Protein AF-A0A4R1WR46-F1 (afdb_monomer_lite)

Sequence (322 aa):
MRLREITPDDVDELQELIESDPGYTERITGYPPGPADAQSLLMMRPEGLPEDAKVVLGAWEGDQLVAVIDLLKGYPDERTAYIGLLEVHKKHQGRGVGAAAYRLLEEYLGSDWWRLRLAVVDTNAEQAAGFWSRQGFEPTGEVKPYTYDKLESTVRLYEKQLTWSHPGLGVRRSGIAGQGLFATKAITKGEVVSRLAGRKVSTAELRELLKNPPVDTITLADDEHLVLPSDPRPTIAYGNHSCDPNLWWIDAVTLEARRDIAPGEEITSDYGTSTGTDFEMACDCGSSLCRGKITGEDWQRDELRERYGDHWIPALLNRIRG

Secondary structure (DSSP, 8-state):
-EEEE--GGGHHHHHHHHHH-HHHHHHHHSSPPPTTHHHHHHH---TT--STTEEEEEEEETTEEEEEEEEEET-SSTTEEEEEEEEE-GGGTTTTHHHHHHHHHHHHHTTS-SEEEEEEEGGGHHHHHHHHHHTT-EEEEEEEEEEETTEEEEEEEEEEE--EE-TTEEEEE-SSSSEEEEESS-B-TT-EEEE---EEE-HHHHHHHTTSS---EEEEETTEEEEPP-TTPPGGGGPEE-SS-SEEESSSSEEEESS-B-TTPEEEE-GGGT--SS-EEE-----TT--SEEETTGGG-HHHHHHHTT-S-HHHHHHHH-

Foldseek 3Di:
DAKDFDDPVCLVLQLQQQQQCQVVVCLQAVDGDDPCVSVCLLQDDDPPQDNVQWTKMFDDDPPHGFWIWTWGAQPPHNQEIETADIGGRNVCPPVCVSVVVVVNVPVVVPARHFKYKYKDWPSCCVPPVVVVVVVQKDWPPDKDWDDRPPDTTIITMIMAGDKHADPQWDWDQDPWDGIFIFGQAKAAFVAWGIFFAADKFFPVVVVVVVVDDDWDWFDQAPGIIGTGDVVVHDSCNRAEADPDFQWFAPELTIIGGNHMHHGGDTHHDHVLQGAQDADKDQGDRVDPSIPRMHGVCCLVDPVCCVVRVPRGYPNSVVVNVD

Radius of gyration: 23.04 Å; chains: 1; bounding box: 56×41×65 Å

pLDDT: mean 95.77, std 2.91, range [82.88, 98.75]

Structure (mmCIF, N/CA/C/O backbone):
data_AF-A0A4R1WR46-F1
#
_entry.id   AF-A0A4R1WR46-F1
#
loop_
_atom_site.group_PDB
_atom_site.id
_atom_site.type_symbol
_atom_site.label_atom_id
_atom_site.label_alt_id
_atom_site.label_comp_id
_atom_site.label_asym_id
_atom_site.label_entity_id
_atom_site.label_seq_id
_atom_site.pdbx_PDB_ins_code
_atom_site.Cartn_x
_atom_site.Cartn_y
_atom_site.Cartn_z
_atom_site.occupancy
_atom_site.B_iso_or_equiv
_atom_site.auth_seq_id
_atom_site.auth_comp_id
_atom_site.auth_asym_id
_atom_site.auth_atom_id
_atom_site.pdbx_PDB_model_num
ATOM 1 N N . MET A 1 1 ? -8.287 0.654 -22.613 1.00 95.31 1 MET A N 1
ATOM 2 C CA . MET A 1 1 ? -7.056 -0.100 -22.321 1.00 95.31 1 MET A CA 1
ATOM 3 C C . MET A 1 1 ? -7.389 -1.289 -21.431 1.00 95.31 1 MET A C 1
ATOM 5 O O . MET A 1 1 ? -8.234 -1.129 -20.557 1.00 95.31 1 MET A O 1
ATOM 9 N N . ARG A 1 2 ? -6.771 -2.450 -21.661 1.00 96.88 2 ARG A N 1
ATOM 10 C CA . ARG A 1 2 ? -6.939 -3.678 -20.864 1.00 96.88 2 ARG A CA 1
ATOM 11 C C . ARG A 1 2 ? -5.571 -4.224 -20.468 1.00 96.88 2 ARG A C 1
ATOM 13 O O . ARG A 1 2 ? -4.688 -4.266 -21.314 1.00 96.88 2 ARG A O 1
ATOM 20 N N . LEU A 1 3 ? -5.424 -4.670 -19.224 1.00 98.00 3 LEU A N 1
ATOM 21 C CA . LEU A 1 3 ? -4.221 -5.357 -18.758 1.00 98.00 3 LEU A CA 1
ATOM 22 C C . LEU A 1 3 ? -4.405 -6.878 -18.879 1.00 98.00 3 LEU A C 1
ATOM 24 O O . LEU A 1 3 ? -5.472 -7.396 -18.536 1.00 98.00 3 LEU A O 1
ATOM 28 N N . ARG A 1 4 ? -3.398 -7.585 -19.398 1.00 97.38 4 ARG A N 1
ATOM 29 C CA . ARG A 1 4 ? -3.326 -9.057 -19.413 1.00 97.38 4 ARG A CA 1
ATOM 30 C C . ARG A 1 4 ? -1.875 -9.521 -19.405 1.00 97.38 4 ARG A C 1
ATOM 32 O O . ARG A 1 4 ? -0.996 -8.754 -19.784 1.00 97.38 4 ARG A O 1
ATOM 39 N N . GLU A 1 5 ? -1.641 -10.770 -19.031 1.00 97.75 5 GLU A N 1
ATOM 40 C CA . GLU A 1 5 ? -0.319 -11.386 -19.159 1.00 97.75 5 GLU A CA 1
ATOM 41 C C . GLU A 1 5 ? 0.128 -11.434 -20.630 1.00 97.75 5 GLU A C 1
ATOM 43 O O . GLU A 1 5 ? -0.686 -11.648 -21.541 1.00 97.75 5 GLU A O 1
ATOM 48 N N . ILE A 1 6 ? 1.418 -11.173 -20.838 1.00 97.88 6 ILE A N 1
ATOM 49 C CA . ILE A 1 6 ? 2.136 -11.412 -22.089 1.00 97.88 6 ILE A CA 1
ATOM 50 C C . ILE A 1 6 ? 2.391 -12.914 -22.193 1.00 97.88 6 ILE A C 1
ATOM 52 O O . ILE A 1 6 ? 2.870 -13.545 -21.252 1.00 97.88 6 ILE A O 1
ATOM 56 N N . THR A 1 7 ? 2.071 -13.477 -23.347 1.00 93.88 7 THR A N 1
ATOM 57 C CA . THR A 1 7 ? 2.285 -14.884 -23.682 1.00 93.88 7 THR A CA 1
ATOM 58 C C . THR A 1 7 ? 3.398 -15.011 -24.728 1.00 93.88 7 THR A C 1
ATOM 60 O O . THR A 1 7 ? 3.818 -14.001 -25.297 1.00 93.88 7 THR A O 1
ATOM 63 N N . PRO A 1 8 ? 3.891 -16.227 -25.027 1.00 91.19 8 PRO A N 1
ATOM 64 C CA . PRO A 1 8 ? 4.870 -16.421 -26.097 1.00 91.19 8 PRO A CA 1
ATOM 65 C C . PRO A 1 8 ? 4.421 -15.905 -27.474 1.00 91.19 8 PRO A C 1
ATOM 67 O O . PRO A 1 8 ? 5.275 -15.554 -28.282 1.00 91.19 8 PRO A O 1
ATOM 70 N N . ASP A 1 9 ? 3.111 -15.827 -27.725 1.00 95.06 9 ASP A N 1
ATOM 71 C CA . ASP A 1 9 ? 2.556 -15.314 -28.984 1.00 95.06 9 ASP A CA 1
ATOM 72 C C . ASP A 1 9 ? 2.647 -13.780 -29.096 1.00 95.06 9 ASP A C 1
ATOM 74 O O . ASP A 1 9 ? 2.456 -13.248 -30.180 1.00 95.06 9 ASP A O 1
ATOM 78 N N . ASP A 1 10 ? 2.956 -13.078 -27.997 1.00 97.38 10 ASP A N 1
ATOM 79 C CA . ASP A 1 10 ? 3.024 -11.610 -27.919 1.00 97.38 10 ASP A CA 1
ATOM 80 C C . ASP A 1 10 ? 4.474 -11.072 -27.927 1.00 97.38 10 ASP A C 1
ATOM 82 O O . ASP A 1 10 ? 4.727 -9.906 -27.603 1.00 97.38 10 ASP A O 1
ATOM 86 N N . VAL A 1 11 ? 5.464 -11.941 -28.178 1.00 97.19 11 VAL A N 1
ATOM 87 C CA . VAL A 1 11 ? 6.895 -11.594 -28.077 1.00 97.19 11 VAL A CA 1
ATOM 88 C C . VAL A 1 11 ? 7.289 -10.533 -29.101 1.00 97.19 11 VAL A C 1
ATOM 90 O O . VAL A 1 11 ? 8.106 -9.670 -28.779 1.00 97.19 11 VAL A O 1
ATOM 93 N N . ASP A 1 12 ? 6.701 -10.568 -30.296 1.00 97.69 12 ASP A N 1
ATOM 94 C CA . ASP A 1 12 ? 7.002 -9.610 -31.360 1.00 97.69 12 ASP A CA 1
ATOM 95 C C . ASP A 1 12 ? 6.483 -8.208 -30.998 1.00 97.69 12 ASP A C 1
ATOM 97 O O . ASP A 1 12 ? 7.215 -7.227 -31.130 1.00 97.69 12 ASP A O 1
ATOM 101 N N . GLU A 1 13 ? 5.267 -8.101 -30.453 1.00 98.38 13 GLU A N 1
ATOM 102 C CA . GLU A 1 13 ? 4.703 -6.843 -29.952 1.00 98.38 13 GLU A CA 1
ATOM 103 C C . GLU A 1 13 ? 5.500 -6.301 -28.760 1.00 98.38 13 GLU A C 1
ATOM 105 O O . GLU A 1 13 ? 5.718 -5.092 -28.644 1.00 98.38 13 GLU A O 1
ATOM 110 N N . LEU A 1 14 ? 5.957 -7.184 -27.866 1.00 98.25 14 LEU A N 1
ATOM 111 C CA . LEU A 1 14 ? 6.809 -6.794 -26.747 1.00 98.25 14 LEU A CA 1
ATOM 112 C C . LEU A 1 14 ? 8.167 -6.266 -27.229 1.00 98.25 14 LEU A C 1
ATOM 114 O O . LEU A 1 14 ? 8.635 -5.242 -26.730 1.00 98.25 14 LEU A O 1
ATOM 118 N N . GLN A 1 15 ? 8.786 -6.940 -28.200 1.00 98.25 15 GLN A N 1
ATOM 119 C CA . GLN A 1 15 ? 10.056 -6.513 -28.781 1.00 98.25 15 GLN A CA 1
ATOM 120 C C . GLN A 1 15 ? 9.904 -5.162 -29.494 1.00 98.25 15 GLN A C 1
ATOM 122 O O . GLN A 1 15 ? 10.717 -4.270 -29.260 1.00 98.25 15 GLN A O 1
ATOM 127 N N . GLU A 1 16 ? 8.831 -4.962 -30.270 1.00 98.00 16 GLU A N 1
ATOM 128 C CA . GLU A 1 16 ? 8.526 -3.668 -30.900 1.00 98.00 16 GLU A CA 1
ATOM 129 C C . GLU A 1 16 ? 8.393 -2.549 -29.858 1.00 98.00 16 GLU A C 1
ATOM 131 O O . GLU A 1 16 ? 8.935 -1.455 -30.041 1.00 98.00 16 GLU A O 1
ATOM 136 N N . LEU A 1 17 ? 7.702 -2.809 -28.741 1.00 98.38 17 LEU A N 1
ATOM 137 C CA . LEU A 1 17 ? 7.534 -1.820 -27.681 1.00 98.38 17 LEU A CA 1
ATOM 138 C C . LEU A 1 17 ? 8.876 -1.395 -27.079 1.00 98.38 17 LEU A C 1
ATOM 140 O O . LEU A 1 17 ? 9.102 -0.188 -26.952 1.00 98.38 17 LEU A O 1
ATOM 144 N N . ILE A 1 18 ? 9.749 -2.348 -26.743 1.00 97.31 18 ILE A N 1
ATOM 145 C CA . ILE A 1 18 ? 11.085 -2.076 -26.182 1.00 97.31 18 ILE A CA 1
ATOM 146 C C . ILE A 1 18 ? 11.937 -1.296 -27.196 1.00 97.31 18 ILE A C 1
ATOM 148 O O . ILE A 1 18 ? 12.584 -0.303 -26.864 1.00 97.31 18 ILE A O 1
ATOM 152 N N . GLU A 1 19 ? 11.900 -1.693 -28.469 1.00 97.88 19 GLU A N 1
ATOM 153 C CA . GLU A 1 19 ? 12.623 -1.009 -29.548 1.00 97.88 19 GLU A CA 1
ATOM 154 C C . GLU A 1 19 ? 12.076 0.394 -29.846 1.00 97.88 19 GLU A C 1
ATOM 156 O O . GLU A 1 19 ? 12.783 1.227 -30.420 1.00 97.88 19 GLU A O 1
ATOM 161 N N . SER A 1 20 ? 10.835 0.691 -29.447 1.00 97.50 20 SER A N 1
ATOM 162 C CA . SER A 1 20 ? 10.210 1.987 -29.707 1.00 97.50 20 SER A CA 1
ATOM 163 C C . SER A 1 20 ? 10.867 3.141 -28.934 1.00 97.50 20 SER A C 1
ATOM 165 O O . SER A 1 20 ? 10.867 4.271 -29.437 1.00 97.50 20 SER A O 1
ATOM 167 N N . ASP A 1 21 ? 11.436 2.892 -27.744 1.00 94.38 21 ASP A N 1
ATOM 168 C CA . ASP A 1 21 ? 12.122 3.891 -26.908 1.00 94.38 21 ASP A CA 1
ATOM 169 C C . ASP A 1 21 ? 13.565 3.472 -26.563 1.00 94.38 21 ASP A C 1
ATOM 171 O O . ASP A 1 21 ? 13.894 3.270 -25.392 1.00 94.38 21 ASP A O 1
ATOM 175 N N . PRO A 1 22 ? 14.487 3.436 -27.546 1.00 94.31 22 PRO A N 1
ATOM 176 C CA . PRO A 1 22 ? 15.856 2.964 -27.321 1.00 94.31 22 PRO A CA 1
ATOM 177 C C . PRO A 1 22 ? 16.596 3.768 -26.247 1.00 94.31 22 PRO A C 1
ATOM 179 O O . PRO A 1 22 ? 17.474 3.246 -25.564 1.00 94.31 22 PRO A O 1
ATOM 182 N N . GLY A 1 23 ? 16.199 5.028 -26.036 1.00 93.94 23 GLY A N 1
ATOM 183 C CA . GLY A 1 23 ? 16.772 5.874 -25.000 1.00 93.94 23 GLY A CA 1
ATOM 184 C C . GLY A 1 23 ? 16.549 5.338 -23.583 1.00 93.94 23 GLY A C 1
ATOM 185 O O . GLY A 1 23 ? 17.362 5.639 -22.711 1.00 93.94 23 GLY A O 1
ATOM 186 N N . TYR A 1 24 ? 15.474 4.586 -23.312 1.00 93.81 24 TYR A N 1
ATOM 187 C CA . TYR A 1 24 ? 15.303 3.927 -22.014 1.00 93.81 24 TYR A CA 1
ATOM 188 C C . TYR A 1 24 ? 16.404 2.887 -21.788 1.00 93.81 24 TYR A C 1
ATOM 190 O O . TYR A 1 24 ? 17.166 3.019 -20.825 1.00 93.81 24 TYR A O 1
ATOM 198 N N . THR A 1 25 ? 16.545 1.929 -22.707 1.00 93.75 25 THR A N 1
ATOM 199 C CA . THR A 1 25 ? 17.558 0.869 -22.632 1.00 93.75 25 THR A CA 1
ATOM 200 C C . THR A 1 25 ? 18.971 1.439 -22.589 1.00 93.75 25 THR A C 1
ATOM 202 O O . THR A 1 25 ? 19.769 1.020 -21.751 1.00 93.75 25 THR A O 1
ATOM 205 N N . GLU A 1 26 ? 19.267 2.474 -23.377 1.00 96.06 26 GLU A N 1
ATOM 206 C CA . GLU A 1 26 ? 20.569 3.150 -23.348 1.00 96.06 26 GLU A CA 1
ATOM 207 C C . GLU A 1 26 ? 20.871 3.766 -21.980 1.00 96.06 26 GLU A C 1
ATOM 209 O O . GLU A 1 26 ? 21.988 3.634 -21.479 1.00 96.06 26 GLU A O 1
ATOM 214 N N . ARG A 1 27 ? 19.883 4.396 -21.327 1.00 95.81 27 ARG A N 1
ATOM 215 C CA . ARG A 1 27 ? 20.078 4.962 -19.984 1.00 95.81 27 ARG A CA 1
ATOM 216 C C . ARG A 1 27 ? 20.368 3.877 -18.953 1.00 95.81 27 ARG A C 1
ATOM 218 O O . ARG A 1 27 ? 21.212 4.098 -18.090 1.00 95.81 27 ARG A O 1
ATOM 225 N N . ILE A 1 28 ? 19.689 2.732 -19.009 1.00 94.62 28 ILE A N 1
ATOM 226 C CA . ILE A 1 28 ? 19.802 1.695 -17.969 1.00 94.62 28 ILE A CA 1
ATOM 227 C C . ILE A 1 28 ? 20.851 0.612 -18.255 1.00 94.62 28 ILE A C 1
ATOM 229 O O . ILE A 1 28 ? 21.232 -0.098 -17.330 1.00 94.62 28 ILE A O 1
ATOM 233 N N . THR A 1 29 ? 21.341 0.478 -19.488 1.00 94.00 29 THR A N 1
ATOM 234 C CA . THR A 1 29 ? 22.333 -0.551 -19.866 1.00 94.00 29 THR A CA 1
ATOM 235 C C . THR A 1 29 ? 23.594 0.015 -20.518 1.00 94.00 29 THR A C 1
ATOM 237 O O . THR A 1 29 ? 24.624 -0.653 -20.527 1.00 94.00 29 THR A O 1
ATOM 240 N N . GLY A 1 30 ? 23.541 1.234 -21.064 1.00 94.50 30 GLY A N 1
ATOM 241 C CA . GLY A 1 30 ? 24.604 1.799 -21.900 1.00 94.50 30 GLY A CA 1
ATOM 242 C C . GLY A 1 30 ? 24.576 1.330 -23.361 1.00 94.50 30 GLY A C 1
ATOM 243 O O . GLY A 1 30 ? 25.446 1.732 -24.133 1.00 94.50 30 GLY A O 1
ATOM 244 N N . TYR A 1 31 ? 23.592 0.513 -23.750 1.00 94.00 31 TYR A N 1
ATOM 245 C CA . TYR A 1 31 ? 23.437 -0.051 -25.091 1.00 94.00 31 TYR A CA 1
ATOM 246 C C . TYR A 1 31 ? 22.021 0.197 -25.640 1.00 94.00 31 TYR A C 1
ATOM 248 O O . TYR A 1 31 ? 21.079 0.321 -24.855 1.00 94.00 31 TYR A O 1
ATOM 256 N N . PRO A 1 32 ? 21.839 0.269 -26.972 1.00 95.00 32 PRO A N 1
ATOM 257 C CA . PRO A 1 32 ? 20.505 0.227 -27.564 1.00 95.00 32 PRO A CA 1
ATOM 258 C C . PRO A 1 32 ? 19.848 -1.148 -27.332 1.00 95.00 32 PRO A C 1
ATOM 260 O O . PRO A 1 32 ? 20.563 -2.114 -27.044 1.00 95.00 32 PRO A O 1
ATOM 263 N N . PRO A 1 33 ? 18.517 -1.259 -27.503 1.00 95.25 33 PRO A N 1
ATOM 264 C CA . PRO A 1 33 ? 17.807 -2.531 -27.424 1.00 95.25 33 PRO A CA 1
ATOM 265 C C . PRO A 1 33 ? 18.420 -3.625 -28.303 1.00 95.25 33 PRO A C 1
ATOM 267 O O . PRO A 1 33 ? 18.762 -3.392 -29.467 1.00 95.25 33 PRO A O 1
ATOM 270 N N . GLY A 1 34 ? 18.558 -4.822 -27.739 1.00 95.38 34 GLY A N 1
ATOM 271 C CA . GLY A 1 34 ? 18.995 -6.027 -28.432 1.00 95.38 34 GLY A CA 1
ATOM 272 C C . GLY A 1 34 ? 17.820 -6.844 -28.985 1.00 95.38 34 GLY A C 1
ATOM 273 O O . GLY A 1 34 ? 16.701 -6.748 -28.485 1.00 95.38 34 GLY A O 1
ATOM 274 N N . PRO A 1 35 ? 18.063 -7.735 -29.967 1.00 94.69 35 PRO A N 1
ATOM 275 C CA . PRO A 1 35 ? 17.010 -8.515 -30.633 1.00 94.69 35 PRO A CA 1
ATOM 276 C C . PRO A 1 35 ? 16.362 -9.601 -29.750 1.00 94.69 35 PRO A C 1
ATOM 278 O O . PRO A 1 35 ? 15.490 -10.327 -30.215 1.00 94.69 35 PRO A O 1
ATOM 281 N N . ALA A 1 36 ? 16.828 -9.772 -28.510 1.00 94.62 36 ALA A N 1
ATOM 282 C CA . ALA A 1 36 ? 16.342 -10.778 -27.564 1.00 94.62 36 ALA A CA 1
ATOM 283 C C . ALA A 1 36 ? 15.918 -10.160 -26.218 1.00 94.62 36 ALA A C 1
ATOM 285 O O . ALA A 1 36 ? 15.778 -10.878 -25.223 1.00 94.62 36 ALA A O 1
ATOM 286 N N . ASP A 1 37 ? 15.725 -8.840 -26.164 1.00 95.31 37 ASP A N 1
ATOM 287 C CA . ASP A 1 37 ? 15.387 -8.139 -24.923 1.00 95.31 37 ASP A CA 1
ATOM 288 C C . ASP A 1 37 ? 13.992 -8.524 -24.425 1.00 95.31 37 ASP A C 1
ATOM 290 O O . ASP A 1 37 ? 13.827 -8.766 -23.231 1.00 95.31 37 ASP A O 1
ATOM 294 N N . ALA A 1 38 ? 13.014 -8.707 -25.322 1.00 96.81 38 ALA A N 1
ATOM 295 C CA . ALA A 1 38 ? 11.684 -9.199 -24.956 1.00 96.81 38 ALA A CA 1
ATOM 296 C C . ALA A 1 38 ? 11.741 -10.588 -24.300 1.00 96.81 38 ALA A C 1
ATOM 298 O O . ALA A 1 38 ? 11.165 -10.814 -23.235 1.00 96.81 38 ALA A O 1
ATOM 299 N N . GLN A 1 39 ? 12.496 -11.516 -24.895 1.00 95.00 39 GLN A N 1
ATOM 300 C CA . GLN A 1 39 ? 12.693 -12.857 -24.337 1.00 95.00 39 GLN A CA 1
ATOM 301 C C . GLN A 1 39 ? 13.405 -12.801 -22.981 1.00 95.00 39 GLN A C 1
ATOM 303 O O . GLN A 1 39 ? 13.012 -13.486 -22.035 1.00 95.00 39 GLN A O 1
ATOM 308 N N . SER A 1 40 ? 14.427 -11.953 -22.865 1.00 93.12 40 SER A N 1
ATOM 309 C CA . SER A 1 40 ? 15.171 -11.769 -21.621 1.00 93.12 40 SER A CA 1
ATOM 310 C C . SER A 1 40 ? 14.2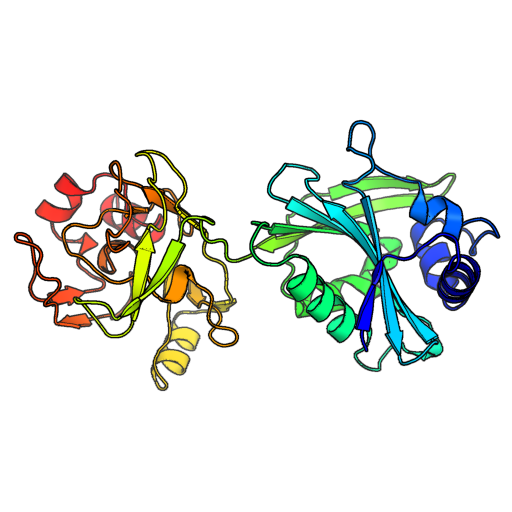85 -11.183 -20.520 1.00 93.12 40 SER A C 1
ATOM 312 O O . SER A 1 40 ? 14.331 -11.661 -19.387 1.00 93.12 40 SER A O 1
ATOM 314 N N . LEU A 1 41 ? 13.423 -10.216 -20.850 1.00 94.75 41 LEU A N 1
ATOM 315 C CA . LEU A 1 41 ? 12.455 -9.632 -19.923 1.00 94.75 41 LEU A CA 1
ATOM 316 C C . LEU A 1 41 ? 11.467 -10.675 -19.397 1.00 94.75 41 LEU A C 1
ATOM 318 O O . LEU A 1 41 ? 11.139 -10.631 -18.217 1.00 94.75 41 LEU A O 1
ATOM 322 N N . LEU A 1 42 ? 11.025 -11.626 -20.226 1.00 94.62 42 LEU A N 1
ATOM 323 C CA . LEU A 1 42 ? 10.121 -12.704 -19.806 1.00 94.62 42 LEU A CA 1
ATOM 324 C C . LEU A 1 42 ? 10.788 -13.708 -18.854 1.00 94.62 42 LEU A C 1
ATOM 326 O O . LEU A 1 42 ? 10.120 -14.261 -17.984 1.00 94.62 42 LEU A O 1
ATOM 330 N N . MET A 1 43 ? 12.101 -13.922 -18.975 1.00 90.75 43 MET A N 1
ATOM 331 C CA . MET A 1 43 ? 12.811 -14.984 -18.249 1.00 90.75 43 MET A CA 1
ATOM 332 C C . MET A 1 43 ? 13.588 -14.498 -17.018 1.00 90.75 43 MET A C 1
ATOM 334 O O . MET A 1 43 ? 13.701 -15.230 -16.032 1.00 90.75 43 MET A O 1
ATOM 338 N N . MET A 1 44 ? 14.146 -13.283 -17.051 1.00 91.25 44 MET A N 1
ATOM 339 C CA . MET A 1 44 ? 15.028 -12.794 -15.988 1.00 91.25 44 MET A CA 1
ATOM 340 C C . MET A 1 44 ? 14.265 -12.513 -14.690 1.00 91.25 44 MET A C 1
ATOM 342 O O . MET A 1 44 ? 13.330 -11.712 -14.646 1.00 91.25 44 MET A O 1
ATOM 346 N N . ARG A 1 45 ? 14.713 -13.153 -13.608 1.00 93.50 45 ARG A N 1
ATOM 347 C CA . ARG A 1 45 ? 14.180 -13.016 -12.248 1.00 93.50 45 ARG A CA 1
ATOM 348 C C . ARG A 1 45 ? 15.295 -13.182 -11.213 1.00 93.50 45 ARG A C 1
ATOM 350 O O . ARG A 1 45 ? 16.297 -13.830 -11.522 1.00 93.50 45 ARG A O 1
ATOM 357 N N . PRO A 1 46 ? 15.131 -12.639 -9.993 1.00 92.56 46 PRO A N 1
ATOM 358 C CA . PRO A 1 46 ? 16.053 -12.893 -8.894 1.00 92.56 46 PRO A CA 1
ATOM 359 C C . PRO A 1 46 ? 16.237 -14.389 -8.626 1.00 92.56 46 PRO A C 1
ATOM 361 O O . PRO A 1 46 ? 15.295 -15.177 -8.751 1.00 92.56 46 PRO A O 1
ATOM 364 N N . GLU A 1 47 ? 17.446 -14.771 -8.218 1.00 91.00 47 GLU A N 1
ATOM 365 C CA . GLU A 1 47 ? 17.743 -16.146 -7.822 1.00 91.00 47 GLU A CA 1
ATOM 366 C C . GLU A 1 47 ? 16.840 -16.587 -6.658 1.00 91.00 47 GLU A C 1
ATOM 368 O O . GLU A 1 47 ? 16.611 -15.842 -5.706 1.00 91.00 47 GLU A O 1
ATOM 373 N N . GLY A 1 48 ? 16.307 -17.806 -6.748 1.00 90.69 48 GLY A N 1
ATOM 374 C CA . GLY A 1 48 ? 15.487 -18.418 -5.699 1.00 90.69 48 GLY A CA 1
ATOM 375 C C . GLY A 1 48 ? 14.028 -17.950 -5.633 1.00 90.69 48 GLY A C 1
ATOM 376 O O . GLY A 1 48 ? 13.231 -18.578 -4.936 1.00 90.69 48 GLY A O 1
ATOM 377 N N . LEU A 1 49 ? 13.640 -16.911 -6.380 1.00 94.00 49 LEU A N 1
ATOM 378 C CA . LEU A 1 49 ? 12.225 -16.580 -6.559 1.00 94.00 49 LEU A CA 1
ATOM 379 C C . LEU A 1 49 ? 11.530 -17.732 -7.322 1.00 94.00 49 LEU A C 1
ATOM 381 O O . LEU A 1 49 ? 12.207 -18.381 -8.116 1.00 94.00 49 LEU A O 1
ATOM 385 N N . PRO A 1 50 ? 10.239 -18.049 -7.110 1.00 94.12 50 PRO A N 1
ATOM 386 C CA . PRO A 1 50 ? 9.473 -18.991 -7.943 1.00 94.12 50 PRO A CA 1
ATOM 387 C C . PRO A 1 50 ? 9.233 -18.492 -9.378 1.00 94.12 50 PRO A C 1
ATOM 389 O O . PRO A 1 50 ? 9.451 -17.320 -9.682 1.00 94.12 50 PRO A O 1
ATOM 392 N N . GLU A 1 51 ? 8.881 -19.383 -10.308 1.00 92.12 51 GLU A N 1
ATOM 393 C CA . GLU A 1 51 ? 8.689 -19.021 -11.727 1.00 92.12 51 GLU A CA 1
ATOM 394 C C . GLU A 1 51 ? 7.368 -18.270 -11.922 1.00 92.12 51 GLU A C 1
ATOM 396 O O . GLU A 1 51 ? 7.345 -17.191 -12.502 1.00 92.12 51 GLU A O 1
ATOM 401 N N . ASP A 1 52 ? 6.301 -18.770 -11.300 1.00 93.44 52 ASP A N 1
ATOM 402 C CA . ASP A 1 52 ? 4.954 -18.185 -11.263 1.00 93.44 52 ASP A CA 1
ATOM 403 C C . ASP A 1 52 ? 4.852 -16.880 -10.450 1.00 93.44 52 ASP A C 1
ATOM 405 O O . ASP A 1 52 ? 3.828 -16.183 -10.479 1.00 93.44 52 ASP A O 1
ATOM 409 N N . ALA A 1 53 ? 5.911 -16.534 -9.716 1.00 95.19 53 ALA A N 1
ATOM 410 C CA . ALA A 1 53 ? 6.055 -15.252 -9.047 1.00 95.19 53 ALA A CA 1
ATOM 411 C C . ALA A 1 53 ? 6.388 -14.121 -10.029 1.00 95.19 53 ALA A C 1
ATOM 413 O O . ALA A 1 53 ? 6.033 -12.974 -9.755 1.00 95.19 53 ALA A O 1
ATOM 414 N N . LYS A 1 54 ? 7.022 -14.419 -11.169 1.00 96.50 54 LYS A N 1
ATOM 415 C CA . LYS A 1 54 ? 7.274 -13.435 -12.221 1.00 96.50 54 LYS A CA 1
ATOM 416 C C . LYS A 1 54 ? 6.110 -13.410 -13.201 1.00 96.50 54 LYS A C 1
ATOM 418 O O . LYS A 1 54 ? 5.691 -14.442 -13.711 1.00 96.50 54 LYS A O 1
ATOM 423 N N . VAL A 1 55 ? 5.612 -12.213 -13.478 1.00 97.00 55 VAL A N 1
ATOM 424 C CA . VAL A 1 55 ? 4.537 -11.981 -14.438 1.00 97.00 55 VAL A CA 1
ATOM 425 C C . VAL A 1 55 ? 4.886 -10.750 -15.259 1.00 97.00 55 VAL A C 1
ATOM 427 O O . VAL A 1 55 ? 5.170 -9.693 -14.701 1.00 97.00 55 VAL A O 1
ATOM 430 N N . VAL A 1 56 ? 4.827 -10.866 -16.583 1.00 98.38 56 VAL A N 1
ATOM 431 C CA . VAL A 1 56 ? 4.935 -9.713 -17.481 1.00 98.38 56 VAL A CA 1
ATOM 432 C C . VAL A 1 56 ? 3.541 -9.387 -17.996 1.00 98.38 56 VAL A C 1
ATOM 434 O O . VAL A 1 56 ? 2.871 -10.227 -18.591 1.00 98.38 56 VAL A O 1
ATOM 437 N N . LEU A 1 57 ? 3.077 -8.172 -17.724 1.00 98.62 57 LEU A N 1
ATOM 438 C CA . LEU A 1 57 ? 1.736 -7.701 -18.045 1.00 98.62 57 LEU A CA 1
ATOM 439 C C . LEU A 1 57 ? 1.806 -6.686 -19.184 1.00 98.62 57 LEU A C 1
ATOM 441 O O . LEU A 1 57 ? 2.530 -5.698 -19.101 1.00 98.62 57 LEU A O 1
ATOM 445 N N . GLY A 1 58 ? 1.012 -6.895 -20.226 1.00 98.56 58 GLY A N 1
ATOM 446 C CA . GLY A 1 58 ? 0.805 -5.934 -21.299 1.00 98.56 58 GLY A CA 1
ATOM 447 C C . GLY A 1 58 ? -0.460 -5.117 -21.078 1.00 98.56 58 GLY A C 1
ATOM 448 O O . GLY A 1 58 ? -1.513 -5.667 -20.741 1.00 98.56 58 GLY A O 1
ATOM 449 N N . ALA A 1 59 ? -0.373 -3.808 -21.297 1.00 98.56 59 ALA A N 1
ATOM 450 C CA . ALA A 1 59 ? -1.516 -2.912 -21.382 1.00 98.56 59 ALA A CA 1
ATOM 451 C C . ALA A 1 59 ? -1.856 -2.658 -22.857 1.00 98.56 59 ALA A C 1
ATOM 453 O O . ALA A 1 59 ? -1.042 -2.122 -23.607 1.00 98.56 59 ALA A O 1
ATOM 454 N N . TRP A 1 60 ? -3.071 -3.034 -23.257 1.00 98.38 60 TRP A N 1
ATOM 455 C CA . TRP A 1 60 ? -3.491 -3.109 -24.656 1.00 98.38 60 TRP A CA 1
ATOM 456 C C . TRP A 1 60 ? -4.597 -2.104 -24.991 1.00 98.38 60 TRP A C 1
ATOM 458 O O . TRP A 1 60 ? -5.583 -1.976 -24.251 1.00 98.38 60 TRP A O 1
ATOM 468 N N . GLU A 1 61 ? -4.470 -1.418 -26.126 1.00 96.88 61 GLU A N 1
ATOM 469 C CA . GLU A 1 61 ? -5.524 -0.621 -26.763 1.00 96.88 61 GLU A CA 1
ATOM 470 C C . GLU A 1 61 ? -5.944 -1.287 -28.079 1.00 96.88 61 GLU A C 1
ATOM 472 O O . GLU A 1 61 ? -5.278 -1.155 -29.102 1.00 96.88 61 GLU A O 1
ATOM 477 N N . GLY A 1 62 ? -7.051 -2.037 -28.049 1.00 94.25 62 GLY A N 1
ATOM 478 C CA . GLY A 1 62 ? -7.364 -2.968 -29.135 1.00 94.25 62 GLY A CA 1
ATOM 479 C C . GLY A 1 62 ? -6.297 -4.062 -29.187 1.00 94.25 62 GLY A C 1
ATOM 480 O O . GLY A 1 62 ? -6.005 -4.662 -28.152 1.00 94.25 62 GLY A O 1
ATOM 481 N N . ASP A 1 63 ? -5.693 -4.244 -30.358 1.00 92.62 63 ASP A N 1
ATOM 482 C CA . ASP A 1 63 ? -4.616 -5.214 -30.589 1.00 92.62 63 ASP A CA 1
ATOM 483 C C . ASP A 1 63 ? -3.214 -4.597 -30.425 1.00 92.62 63 ASP A C 1
ATOM 485 O O . ASP A 1 63 ? -2.215 -5.264 -30.655 1.00 92.62 63 ASP A O 1
ATOM 489 N N . GLN A 1 64 ? -3.112 -3.321 -30.033 1.00 96.50 64 GLN A N 1
ATOM 490 C CA . GLN A 1 64 ? -1.823 -2.646 -29.859 1.00 96.50 64 GLN A CA 1
ATOM 491 C C . GLN A 1 64 ? -1.345 -2.716 -28.410 1.00 96.50 64 GLN A C 1
ATOM 493 O O . GLN A 1 64 ? -2.052 -2.269 -27.498 1.00 96.50 64 GLN A O 1
ATOM 498 N N . LEU A 1 65 ? -0.124 -3.209 -28.204 1.00 98.50 65 LEU A N 1
ATOM 499 C CA . LEU A 1 65 ? 0.572 -3.142 -26.923 1.00 98.50 65 LEU A CA 1
ATOM 500 C C . LEU A 1 65 ? 1.106 -1.718 -26.708 1.00 98.50 65 LEU A C 1
ATOM 502 O O . LEU A 1 65 ? 1.999 -1.258 -27.413 1.00 98.50 65 LEU A O 1
ATOM 506 N N . VAL A 1 66 ? 0.552 -0.995 -25.733 1.00 98.56 66 VAL A N 1
ATOM 507 C CA . VAL A 1 66 ? 0.898 0.420 -25.494 1.00 98.56 66 VAL A CA 1
ATOM 508 C C . VAL A 1 66 ? 1.763 0.635 -24.254 1.00 98.56 66 VAL A C 1
ATOM 510 O O . VAL A 1 66 ? 2.408 1.679 -24.133 1.00 98.56 66 VAL A O 1
ATOM 513 N N . ALA A 1 67 ? 1.792 -0.329 -23.333 1.00 98.69 67 ALA A N 1
ATOM 514 C CA . ALA A 1 67 ? 2.715 -0.359 -22.203 1.00 98.69 67 ALA A CA 1
ATOM 515 C C . ALA A 1 67 ? 2.980 -1.801 -21.754 1.00 98.69 67 ALA A C 1
ATOM 517 O O . ALA A 1 67 ? 2.110 -2.658 -21.898 1.00 98.69 67 ALA A O 1
ATOM 518 N N . VAL A 1 68 ? 4.140 -2.045 -21.152 1.00 98.69 68 VAL A N 1
ATOM 519 C CA . VAL A 1 68 ? 4.486 -3.307 -20.488 1.00 98.69 68 VAL A CA 1
ATOM 520 C C . VAL A 1 68 ? 4.856 -3.052 -19.030 1.00 98.69 68 VAL A C 1
ATOM 522 O O . VAL A 1 68 ? 5.401 -2.000 -18.691 1.00 98.69 68 VAL A O 1
ATOM 525 N N . ILE A 1 69 ? 4.541 -4.012 -18.166 1.00 98.75 69 ILE A N 1
ATOM 526 C CA . ILE A 1 69 ? 4.888 -4.020 -16.750 1.00 98.75 69 ILE A CA 1
ATOM 527 C C . ILE A 1 69 ? 5.549 -5.358 -16.421 1.00 98.75 69 ILE A C 1
ATOM 529 O O . ILE A 1 69 ? 4.932 -6.403 -16.605 1.00 98.75 69 ILE A O 1
ATOM 533 N N . ASP A 1 70 ? 6.773 -5.328 -15.902 1.00 98.31 70 ASP A N 1
ATOM 534 C CA . ASP A 1 70 ? 7.402 -6.495 -15.281 1.00 98.31 70 ASP A CA 1
ATOM 535 C C . ASP A 1 70 ? 7.111 -6.492 -13.781 1.00 98.31 70 ASP A C 1
ATOM 537 O O . ASP A 1 70 ? 7.411 -5.519 -13.082 1.00 98.31 70 ASP A O 1
ATOM 541 N N . LEU A 1 71 ? 6.511 -7.574 -13.294 1.00 98.25 71 LEU A N 1
ATOM 542 C CA . LEU A 1 71 ? 6.041 -7.722 -11.926 1.00 98.25 71 LEU A CA 1
ATOM 543 C C . LEU A 1 71 ? 6.648 -8.973 -11.287 1.00 98.25 71 LEU A C 1
ATOM 545 O O . LEU A 1 71 ? 6.507 -10.082 -11.797 1.00 98.25 71 LEU A O 1
ATOM 549 N N . LEU A 1 72 ? 7.240 -8.805 -10.106 1.00 98.00 72 LEU A N 1
ATOM 550 C CA . LEU A 1 72 ? 7.681 -9.898 -9.244 1.00 98.00 72 LEU A CA 1
ATOM 551 C C . LEU A 1 72 ? 6.824 -9.916 -7.975 1.00 98.00 72 LEU A C 1
ATOM 553 O O . LEU A 1 72 ? 6.866 -8.999 -7.157 1.00 98.00 72 LEU A O 1
ATOM 557 N N . LYS A 1 73 ? 6.033 -10.969 -7.806 1.00 97.00 73 LYS A N 1
ATOM 558 C CA . LYS A 1 73 ? 5.194 -11.221 -6.632 1.00 97.00 73 LYS A CA 1
ATOM 559 C C . LYS A 1 73 ? 6.040 -11.844 -5.519 1.00 97.00 73 LYS A C 1
ATOM 561 O O . LYS A 1 73 ? 6.768 -12.798 -5.765 1.00 97.00 73 LYS A O 1
ATOM 566 N N . GLY A 1 74 ? 5.922 -11.347 -4.293 1.00 95.88 74 GLY A N 1
ATOM 567 C CA . GLY A 1 74 ? 6.614 -11.922 -3.137 1.00 95.88 74 GLY A CA 1
ATOM 568 C C . GLY A 1 74 ? 8.112 -11.600 -3.091 1.00 95.88 74 GLY A C 1
ATOM 569 O O . GLY A 1 74 ? 8.895 -12.407 -2.595 1.00 95.88 74 GLY A O 1
ATOM 570 N N . TYR A 1 75 ? 8.521 -10.447 -3.632 1.00 96.25 75 TYR A N 1
ATOM 571 C CA . TYR A 1 75 ? 9.916 -10.007 -3.651 1.00 96.25 75 TYR A CA 1
ATOM 572 C C . TYR A 1 75 ? 10.050 -8.569 -3.118 1.00 96.25 75 TYR A C 1
ATOM 574 O O . TYR A 1 75 ? 9.318 -7.682 -3.558 1.00 96.25 75 TYR A O 1
ATOM 582 N N . PRO A 1 76 ? 10.989 -8.284 -2.195 1.00 94.44 76 PRO A N 1
ATOM 583 C CA . PRO A 1 76 ? 11.954 -9.210 -1.590 1.00 94.44 76 PRO A CA 1
ATOM 584 C C . PRO A 1 76 ? 11.364 -10.101 -0.481 1.00 94.44 76 PRO A C 1
ATOM 586 O O . PRO 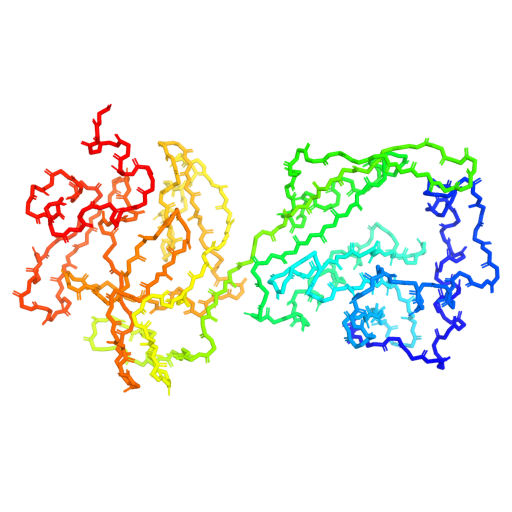A 1 76 ? 12.082 -10.924 0.077 1.00 94.44 76 PRO A O 1
ATOM 589 N N . ASP A 1 77 ? 10.083 -9.931 -0.153 1.00 94.69 77 ASP A N 1
ATOM 590 C CA . ASP A 1 77 ? 9.362 -10.674 0.879 1.00 94.69 77 ASP A CA 1
ATOM 591 C C . ASP A 1 77 ? 7.934 -11.006 0.419 1.00 94.69 77 ASP A C 1
ATOM 593 O O . ASP A 1 77 ? 7.409 -10.389 -0.508 1.00 94.69 77 ASP A O 1
ATOM 597 N N . GLU A 1 78 ? 7.285 -11.954 1.099 1.00 93.00 78 GLU A N 1
ATOM 598 C CA . GLU A 1 78 ? 5.955 -12.482 0.755 1.00 93.00 78 GLU A CA 1
ATOM 599 C C . GLU A 1 78 ? 4.827 -11.432 0.700 1.00 93.00 78 GLU A C 1
ATOM 601 O O . GLU A 1 78 ? 3.763 -11.713 0.152 1.00 93.00 78 GLU A O 1
ATOM 606 N N . ARG A 1 79 ? 5.027 -10.229 1.257 1.00 93.94 79 ARG A N 1
ATOM 607 C CA . ARG A 1 79 ? 4.017 -9.157 1.309 1.00 93.94 79 ARG A CA 1
ATOM 608 C C . ARG A 1 79 ? 4.272 -8.036 0.310 1.00 93.94 79 ARG A C 1
ATOM 610 O O . ARG A 1 79 ? 3.493 -7.076 0.265 1.00 93.94 79 ARG A O 1
ATOM 617 N N . THR A 1 80 ? 5.328 -8.151 -0.492 1.00 96.50 80 THR A N 1
ATOM 618 C CA . THR A 1 80 ? 5.751 -7.116 -1.431 1.00 96.50 80 THR A CA 1
ATOM 619 C C . THR A 1 80 ? 5.594 -7.573 -2.876 1.00 96.50 80 THR A C 1
ATOM 621 O O . THR A 1 80 ? 6.092 -8.624 -3.278 1.00 96.50 80 THR A O 1
ATOM 624 N N . ALA A 1 81 ? 4.924 -6.742 -3.670 1.00 97.69 81 ALA A N 1
ATOM 625 C CA . ALA A 1 81 ? 4.938 -6.827 -5.122 1.00 97.69 81 ALA A CA 1
ATOM 626 C C . ALA A 1 81 ? 5.962 -5.820 -5.668 1.00 97.69 81 ALA A C 1
ATOM 628 O O . ALA A 1 81 ? 5.942 -4.638 -5.315 1.00 97.69 81 ALA A O 1
ATOM 629 N N . TYR A 1 82 ? 6.875 -6.288 -6.513 1.00 98.44 82 TYR A N 1
ATOM 630 C CA . TYR A 1 82 ? 7.980 -5.500 -7.041 1.00 98.44 82 TYR A CA 1
ATOM 631 C C . TYR A 1 82 ? 7.779 -5.206 -8.524 1.00 98.44 82 TYR A C 1
ATOM 633 O O . TYR A 1 82 ? 7.624 -6.124 -9.324 1.00 98.44 82 TYR A O 1
ATOM 641 N N . ILE A 1 83 ? 7.826 -3.933 -8.901 1.00 98.50 83 ILE A N 1
ATOM 642 C CA . ILE A 1 83 ? 7.766 -3.497 -10.295 1.00 98.50 83 ILE A CA 1
ATOM 643 C C . ILE A 1 83 ? 9.201 -3.420 -10.816 1.00 98.50 83 ILE A C 1
ATOM 645 O O . ILE A 1 83 ? 9.956 -2.521 -10.439 1.00 98.50 83 ILE A O 1
ATOM 649 N N . GLY A 1 84 ? 9.580 -4.387 -11.652 1.00 96.75 84 GLY A N 1
ATOM 650 C CA . GLY A 1 84 ? 10.883 -4.423 -12.319 1.00 96.75 84 GLY A CA 1
ATOM 651 C C . GLY A 1 84 ? 10.963 -3.421 -13.469 1.00 96.75 84 GLY A C 1
ATOM 652 O O . GLY A 1 84 ? 11.986 -2.767 -13.661 1.00 96.75 84 GLY A O 1
ATOM 653 N N . LEU A 1 85 ? 9.851 -3.250 -14.183 1.00 97.06 85 LEU A N 1
ATOM 654 C CA . LEU A 1 85 ? 9.728 -2.361 -15.330 1.00 97.06 85 LEU A CA 1
ATOM 655 C C . LEU A 1 85 ? 8.299 -1.833 -15.421 1.00 97.06 85 LEU A C 1
ATOM 657 O O . LEU A 1 85 ? 7.346 -2.577 -15.212 1.00 97.06 85 LEU A O 1
ATOM 661 N N . LEU A 1 86 ? 8.156 -0.563 -15.787 1.00 98.12 86 LEU A N 1
ATOM 662 C CA . LEU A 1 86 ? 6.959 -0.050 -16.441 1.00 98.12 86 LEU A CA 1
ATOM 663 C C . LEU A 1 86 ? 7.436 0.817 -17.596 1.00 98.12 86 LEU A C 1
ATOM 665 O O . LEU A 1 86 ? 8.025 1.876 -17.374 1.00 98.12 86 LEU A O 1
ATOM 669 N N . GLU A 1 87 ? 7.171 0.367 -18.813 1.00 98.00 87 GLU A N 1
ATOM 670 C CA . GLU A 1 87 ? 7.580 1.056 -20.028 1.00 98.00 87 GLU A CA 1
ATOM 671 C C . GLU A 1 87 ? 6.370 1.321 -20.913 1.00 98.00 87 GLU A C 1
ATOM 673 O O . GLU A 1 87 ? 5.476 0.489 -21.045 1.00 98.00 87 GLU A O 1
ATOM 678 N N . VAL A 1 88 ? 6.319 2.520 -21.488 1.00 98.25 88 VAL A N 1
ATOM 679 C CA . VAL A 1 88 ? 5.239 2.956 -22.372 1.00 98.25 88 VAL A CA 1
ATOM 680 C C . VAL A 1 88 ? 5.817 3.105 -23.763 1.00 98.25 88 VAL A C 1
ATOM 682 O O . VAL A 1 88 ? 6.790 3.845 -23.940 1.00 98.25 88 VAL A O 1
ATOM 685 N N . HIS A 1 89 ? 5.158 2.482 -24.739 1.00 98.25 89 HIS A N 1
ATOM 686 C CA . HIS A 1 89 ? 5.513 2.593 -26.146 1.00 98.25 89 HIS A CA 1
ATOM 687 C C . HIS A 1 89 ? 5.703 4.070 -26.532 1.00 98.25 89 HIS A C 1
ATOM 689 O O . HIS A 1 89 ? 4.858 4.920 -26.227 1.00 98.25 89 HIS A O 1
ATOM 695 N N . LYS A 1 90 ? 6.773 4.405 -27.261 1.00 96.81 90 LYS A N 1
ATOM 696 C CA . LYS A 1 90 ? 7.204 5.794 -27.508 1.00 96.81 90 LYS A CA 1
ATOM 697 C C . LYS A 1 90 ? 6.113 6.730 -28.024 1.00 96.81 90 LYS A C 1
ATOM 699 O O . LYS A 1 90 ? 5.938 7.834 -27.514 1.00 96.81 90 LYS A O 1
ATOM 704 N N . LYS A 1 91 ? 5.323 6.269 -28.999 1.00 96.81 91 LYS A N 1
ATOM 705 C CA . LYS A 1 91 ? 4.183 7.009 -29.593 1.00 96.81 91 LYS A CA 1
ATOM 706 C C . LYS A 1 91 ? 3.023 7.288 -28.614 1.00 96.81 91 LYS A C 1
ATOM 708 O O . LYS A 1 91 ? 2.139 8.092 -28.915 1.00 96.81 91 LYS A O 1
ATOM 713 N N . HIS A 1 92 ? 3.012 6.630 -27.456 1.00 96.81 92 HIS A N 1
ATOM 714 C CA . HIS A 1 92 ? 1.973 6.723 -26.428 1.00 96.81 92 HIS A CA 1
ATOM 715 C C . HIS A 1 92 ? 2.450 7.459 -25.158 1.00 96.81 92 HIS A C 1
ATOM 717 O O . HIS A 1 92 ? 1.651 7.721 -24.253 1.00 96.81 92 HIS A O 1
ATOM 723 N N . GLN A 1 93 ? 3.726 7.859 -25.095 1.00 95.69 93 GLN A N 1
ATOM 724 C CA . GLN A 1 93 ? 4.277 8.651 -23.993 1.00 95.69 93 GLN A CA 1
ATOM 725 C C . GLN A 1 93 ? 3.646 10.053 -23.924 1.00 95.69 93 GLN A C 1
ATOM 727 O O . GLN A 1 93 ? 3.156 10.596 -24.913 1.00 95.69 93 GLN A O 1
ATOM 732 N N . GLY A 1 94 ? 3.612 10.643 -22.724 1.00 94.12 94 GLY A N 1
ATOM 733 C CA . GLY A 1 94 ? 3.042 11.981 -22.495 1.00 94.12 94 GLY A CA 1
ATOM 734 C C . GLY A 1 94 ? 1.509 12.068 -22.571 1.00 94.12 94 GLY A C 1
ATOM 735 O O . GLY A 1 94 ? 0.957 13.154 -22.431 1.00 94.12 94 GLY A O 1
ATOM 736 N N . ARG A 1 95 ? 0.808 10.939 -22.755 1.00 95.81 95 ARG A N 1
ATOM 737 C CA . ARG A 1 95 ? -0.661 10.876 -22.925 1.00 95.81 95 ARG A CA 1
ATOM 738 C C . ARG A 1 95 ? -1.402 10.253 -21.735 1.00 95.81 95 ARG A C 1
ATOM 740 O O . ARG A 1 95 ? -2.574 9.917 -21.846 1.00 95.81 95 ARG A O 1
ATOM 747 N N . GLY A 1 96 ? -0.716 10.057 -20.608 1.00 96.94 96 GLY A N 1
ATOM 748 C CA . GLY A 1 96 ? -1.284 9.430 -19.406 1.00 96.94 96 GLY A CA 1
ATOM 749 C C . GLY A 1 96 ? -1.325 7.895 -19.424 1.00 96.94 96 GLY A C 1
ATOM 750 O O . GLY A 1 96 ? -1.755 7.304 -18.437 1.00 96.94 96 GLY A O 1
ATOM 751 N N . VAL A 1 97 ? -0.832 7.241 -20.484 1.00 98.06 97 VAL A N 1
ATOM 752 C CA . VAL A 1 97 ? -0.849 5.770 -20.623 1.00 98.06 97 VAL A CA 1
ATOM 753 C C . VAL A 1 97 ? -0.130 5.069 -19.471 1.00 98.06 97 VAL A C 1
ATOM 755 O O . VAL A 1 97 ? -0.693 4.148 -18.895 1.00 98.06 97 VAL A O 1
ATOM 758 N N . GLY A 1 98 ? 1.045 5.551 -19.051 1.00 97.94 98 GLY A N 1
ATOM 759 C CA . GLY A 1 98 ? 1.769 4.956 -17.919 1.00 97.94 98 GLY A CA 1
ATOM 760 C C . GLY A 1 98 ? 0.983 5.001 -16.604 1.00 97.94 98 GLY A C 1
ATOM 761 O O . GLY A 1 98 ? 0.935 4.011 -15.883 1.00 97.94 98 GLY A O 1
ATOM 762 N N . ALA A 1 99 ? 0.295 6.113 -16.318 1.00 97.88 99 ALA A N 1
ATOM 763 C CA . ALA A 1 99 ? -0.542 6.235 -15.121 1.00 97.88 99 ALA A CA 1
ATOM 764 C C . ALA A 1 99 ? -1.778 5.326 -15.208 1.00 97.88 99 ALA A C 1
ATOM 766 O O . ALA A 1 99 ? -2.171 4.693 -14.232 1.00 97.88 99 ALA A O 1
ATOM 767 N N . ALA A 1 100 ? -2.375 5.215 -16.396 1.00 97.88 100 ALA A N 1
ATOM 768 C CA . ALA A 1 100 ? -3.492 4.311 -16.615 1.00 97.88 100 ALA A CA 1
ATOM 769 C C . ALA A 1 100 ? -3.071 2.831 -16.516 1.00 97.88 100 ALA A C 1
ATOM 771 O O . ALA A 1 100 ? -3.831 2.041 -15.966 1.00 97.88 100 ALA A O 1
ATOM 772 N N . ALA A 1 101 ? -1.878 2.463 -16.994 1.00 98.44 101 ALA A N 1
ATOM 773 C CA . ALA A 1 101 ? -1.336 1.109 -16.893 1.00 98.44 101 ALA A CA 1
ATOM 774 C C . ALA A 1 101 ? -1.016 0.756 -15.436 1.00 98.44 101 ALA A C 1
ATOM 776 O O . ALA A 1 101 ? -1.391 -0.314 -14.967 1.00 98.44 101 ALA A O 1
ATOM 777 N N . TYR A 1 102 ? -0.420 1.693 -14.695 1.00 97.94 102 TYR A N 1
ATOM 778 C CA . TYR A 1 102 ? -0.173 1.539 -13.265 1.00 97.94 102 TYR A CA 1
ATOM 779 C C . TYR A 1 102 ? -1.469 1.362 -12.455 1.00 97.94 102 TYR A C 1
ATOM 781 O O . TYR A 1 102 ? -1.553 0.471 -11.617 1.00 97.94 102 TYR A O 1
ATOM 789 N N . ARG A 1 103 ? -2.517 2.141 -12.741 1.00 95.75 103 ARG A N 1
ATOM 790 C CA . ARG A 1 103 ? -3.825 1.953 -12.094 1.00 95.75 103 ARG A CA 1
ATOM 791 C C . ARG A 1 103 ? -4.400 0.555 -12.350 1.00 95.75 103 ARG A C 1
ATOM 793 O O . ARG A 1 103 ? -4.880 -0.080 -11.420 1.00 95.75 103 ARG A O 1
ATOM 800 N N . LEU A 1 104 ? -4.310 0.057 -13.588 1.00 97.25 104 LEU A N 1
ATOM 801 C CA . LEU A 1 104 ? -4.737 -1.310 -13.905 1.00 97.25 104 LEU A CA 1
ATOM 802 C C . LEU A 1 104 ? -3.882 -2.364 -13.186 1.00 97.25 104 LEU A C 1
ATOM 804 O O . LEU A 1 104 ? -4.395 -3.425 -12.846 1.00 97.25 104 LEU A O 1
ATOM 808 N N . LEU A 1 105 ? -2.594 -2.094 -12.950 1.00 97.38 105 LEU A N 1
ATOM 809 C CA . LEU A 1 105 ? -1.742 -2.966 -12.142 1.00 97.38 105 LEU A CA 1
ATOM 810 C C . LEU A 1 105 ? -2.231 -3.031 -10.691 1.00 97.38 105 LEU A C 1
ATOM 812 O O . LEU A 1 105 ? -2.280 -4.120 -10.130 1.00 97.38 105 LEU A O 1
ATOM 816 N N . GLU A 1 106 ? -2.601 -1.901 -10.083 1.00 93.94 106 GLU A N 1
ATOM 817 C CA . GLU A 1 106 ? -3.163 -1.905 -8.724 1.00 93.94 106 GLU A CA 1
ATOM 818 C C . GLU A 1 106 ? -4.473 -2.707 -8.663 1.00 93.94 106 GLU A C 1
ATOM 820 O O . GLU A 1 106 ? -4.663 -3.499 -7.744 1.00 93.94 106 GLU A O 1
ATOM 825 N N . GLU A 1 107 ? -5.334 -2.582 -9.678 1.00 92.38 107 GLU A N 1
ATOM 826 C CA . GLU A 1 107 ? -6.545 -3.405 -9.806 1.00 92.38 107 GLU A CA 1
ATOM 827 C C . GLU A 1 107 ? -6.215 -4.902 -9.956 1.00 92.38 107 GLU A C 1
ATOM 829 O O . GLU A 1 107 ? -6.858 -5.742 -9.329 1.00 92.38 107 GLU A O 1
ATOM 834 N N . TYR A 1 108 ? -5.194 -5.239 -10.752 1.00 94.81 108 TYR A N 1
ATOM 835 C CA . TYR A 1 108 ? -4.736 -6.614 -10.976 1.00 94.81 108 TYR A CA 1
ATOM 836 C C . TYR A 1 108 ? -4.160 -7.266 -9.713 1.00 94.81 108 TYR A C 1
ATOM 838 O O . TYR A 1 108 ? -4.410 -8.441 -9.453 1.00 94.81 108 TYR A O 1
ATOM 846 N N . LEU A 1 109 ? -3.396 -6.510 -8.923 1.00 92.56 109 LEU A N 1
ATOM 847 C CA . LEU A 1 109 ? -2.792 -6.990 -7.679 1.00 92.56 109 LEU A CA 1
ATOM 848 C C . LEU A 1 109 ? -3.827 -7.273 -6.587 1.00 92.56 109 LEU A C 1
ATOM 850 O O . LEU A 1 109 ? -3.560 -8.075 -5.690 1.00 92.56 109 LEU A O 1
ATOM 854 N N . GLY A 1 110 ? -4.989 -6.622 -6.651 1.00 86.88 110 GLY A N 1
ATOM 855 C CA . GLY A 1 110 ? -6.037 -6.765 -5.651 1.00 86.88 110 GLY A CA 1
ATOM 856 C C . GLY A 1 110 ? -5.564 -6.347 -4.256 1.00 86.88 110 GLY A C 1
ATOM 857 O O . GLY A 1 110 ? -4.805 -5.393 -4.092 1.00 86.88 110 GLY A O 1
ATOM 858 N N . SER A 1 111 ? -6.030 -7.059 -3.230 1.00 82.88 111 SER A N 1
ATOM 859 C CA . SER A 1 111 ? -5.824 -6.699 -1.821 1.00 82.88 111 SER A CA 1
ATOM 860 C C . SER A 1 111 ? -4.867 -7.624 -1.067 1.00 82.88 111 SER A C 1
ATOM 862 O O . SER A 1 111 ? -4.896 -7.635 0.159 1.00 82.88 111 SER A O 1
ATOM 864 N N . ASP A 1 112 ? -4.052 -8.422 -1.760 1.00 86.62 112 ASP A N 1
ATOM 865 C CA . ASP A 1 112 ? -3.169 -9.412 -1.119 1.00 86.62 112 ASP A CA 1
ATOM 866 C C . ASP A 1 112 ? -1.830 -8.819 -0.651 1.00 86.62 112 ASP A C 1
ATOM 868 O O . ASP A 1 112 ? -1.150 -9.381 0.210 1.00 86.62 112 ASP A O 1
ATOM 872 N N . TRP A 1 113 ? -1.475 -7.648 -1.175 1.00 93.19 113 TRP A N 1
ATOM 873 C CA . TRP A 1 113 ? -0.162 -7.032 -1.011 1.00 93.19 113 TRP A CA 1
ATOM 874 C C . TRP A 1 113 ? -0.193 -5.910 0.015 1.00 93.19 113 TRP A C 1
ATOM 876 O O . TRP A 1 113 ? -1.132 -5.119 0.075 1.00 93.19 113 TRP A O 1
ATOM 886 N N . TRP A 1 114 ? 0.864 -5.811 0.815 1.00 94.56 114 TRP A N 1
ATOM 887 C CA . TRP A 1 114 ? 1.001 -4.734 1.800 1.00 94.56 114 TRP A CA 1
ATOM 888 C C . TRP A 1 114 ? 1.725 -3.531 1.216 1.00 94.56 114 TRP A C 1
ATOM 890 O O . TRP A 1 114 ? 1.650 -2.425 1.756 1.00 94.56 114 TRP A O 1
ATOM 900 N N . ARG A 1 115 ? 2.481 -3.760 0.144 1.00 95.56 115 ARG A N 1
ATOM 901 C CA . ARG A 1 115 ? 3.391 -2.779 -0.413 1.00 95.56 115 ARG A CA 1
ATOM 902 C C . ARG A 1 115 ? 3.729 -3.086 -1.863 1.00 95.56 115 ARG A C 1
ATOM 904 O O . ARG A 1 115 ? 3.955 -4.236 -2.237 1.00 95.56 115 ARG A O 1
ATOM 911 N N . LEU A 1 116 ? 3.858 -2.013 -2.631 1.00 97.75 116 LEU A N 1
ATOM 912 C CA . LEU A 1 116 ? 4.541 -1.986 -3.912 1.00 97.75 116 LEU A CA 1
ATOM 913 C C . LEU A 1 116 ? 5.954 -1.442 -3.750 1.00 97.75 116 LEU A C 1
ATOM 915 O O . LEU A 1 116 ? 6.167 -0.472 -3.019 1.00 97.75 116 LEU A O 1
ATOM 919 N N . ARG A 1 117 ? 6.911 -2.029 -4.464 1.00 98.50 117 ARG A N 1
ATOM 920 C CA . ARG A 1 117 ? 8.314 -1.609 -4.441 1.00 98.50 117 ARG A CA 1
ATOM 921 C C . ARG A 1 117 ? 8.895 -1.548 -5.847 1.00 98.50 117 ARG A C 1
ATOM 923 O O . ARG A 1 117 ? 8.480 -2.303 -6.714 1.00 98.50 117 ARG A O 1
ATOM 930 N N . LEU A 1 118 ? 9.850 -0.654 -6.075 1.00 98.44 118 LEU A N 1
ATOM 931 C CA . LEU A 1 118 ? 10.583 -0.558 -7.339 1.00 98.44 118 LEU A CA 1
ATOM 932 C C . LEU A 1 118 ? 11.983 0.021 -7.135 1.00 98.44 118 LEU A C 1
ATOM 934 O O . LEU A 1 118 ? 12.275 0.612 -6.091 1.00 98.44 118 LEU A O 1
ATOM 938 N N . ALA A 1 119 ? 12.836 -0.130 -8.145 1.00 97.50 119 ALA A N 1
ATOM 939 C CA . ALA A 1 119 ? 14.125 0.544 -8.243 1.00 97.50 119 ALA A CA 1
ATOM 940 C C . ALA A 1 119 ? 14.149 1.487 -9.445 1.00 97.50 119 ALA A C 1
ATOM 942 O O . ALA A 1 119 ? 13.641 1.168 -10.516 1.00 97.50 119 ALA A O 1
ATOM 943 N N . VAL A 1 120 ? 14.810 2.628 -9.277 1.00 98.06 120 VAL A N 1
ATOM 944 C CA . VAL A 1 120 ? 15.141 3.538 -10.375 1.00 98.06 120 VAL A CA 1
ATOM 945 C C . VAL A 1 120 ? 16.657 3.639 -10.464 1.00 98.06 120 VAL A C 1
ATOM 947 O O . VAL A 1 120 ? 17.297 4.020 -9.485 1.00 98.06 120 VAL A O 1
ATOM 950 N N . VAL A 1 121 ? 17.227 3.291 -11.621 1.00 97.62 121 VAL A N 1
ATOM 951 C CA . VAL A 1 121 ? 18.647 3.533 -11.926 1.00 97.62 121 VAL A CA 1
ATOM 952 C C . VAL A 1 121 ? 18.867 5.041 -12.045 1.00 97.62 121 VAL A C 1
ATOM 954 O O . VAL A 1 121 ? 18.073 5.725 -12.695 1.00 97.62 121 VAL A O 1
ATOM 957 N N . ASP A 1 122 ? 19.930 5.569 -11.441 1.00 97.38 122 ASP A N 1
ATOM 958 C CA . ASP A 1 122 ? 20.176 7.013 -11.343 1.00 97.38 122 ASP A CA 1
ATOM 959 C C . ASP A 1 122 ? 20.310 7.688 -12.716 1.00 97.38 122 ASP A C 1
ATOM 961 O O . ASP A 1 122 ? 19.854 8.816 -12.897 1.00 97.38 122 ASP A O 1
ATOM 965 N N . THR A 1 123 ? 20.815 6.975 -13.724 1.00 97.38 123 THR A N 1
ATOM 966 C CA . THR A 1 123 ? 20.849 7.432 -15.125 1.00 97.38 123 THR A CA 1
ATOM 967 C C . THR A 1 123 ? 19.464 7.630 -15.754 1.00 97.38 123 THR A C 1
ATOM 969 O O . THR A 1 123 ? 19.346 8.327 -16.758 1.00 97.38 123 THR A O 1
ATOM 972 N N . ASN A 1 124 ? 18.404 7.052 -15.181 1.00 96.81 124 ASN A N 1
ATOM 973 C CA . ASN A 1 124 ? 17.013 7.215 -15.615 1.00 96.81 124 ASN A CA 1
ATOM 974 C C . ASN A 1 124 ? 16.167 8.044 -14.623 1.00 96.81 124 ASN A C 1
ATOM 976 O O . ASN A 1 124 ? 14.979 8.277 -14.864 1.00 96.81 124 ASN A O 1
ATOM 980 N N . ALA A 1 125 ? 16.752 8.508 -13.512 1.00 95.19 125 ALA A N 1
ATOM 981 C CA . ALA A 1 125 ? 16.014 9.171 -12.436 1.00 95.19 125 ALA A CA 1
ATOM 982 C C . ALA A 1 125 ? 15.307 10.456 -12.887 1.00 95.19 125 ALA A C 1
ATOM 984 O O . ALA A 1 125 ? 14.165 10.684 -12.487 1.00 95.19 125 ALA A O 1
ATOM 985 N N . GLU A 1 126 ? 15.935 11.245 -13.765 1.00 95.69 126 GLU A N 1
ATOM 986 C CA . GLU A 1 126 ? 15.355 12.484 -14.305 1.00 95.69 126 GLU A CA 1
ATOM 987 C C . GLU A 1 126 ? 14.006 12.240 -15.004 1.00 95.69 126 GLU A C 1
ATOM 989 O O . GLU A 1 126 ? 13.090 13.051 -14.882 1.00 95.69 126 GLU A O 1
ATOM 994 N N . GLN A 1 127 ? 13.848 11.085 -15.662 1.00 93.88 127 GLN A N 1
ATOM 995 C CA . GLN A 1 127 ? 12.629 10.744 -16.399 1.00 93.88 127 GLN A CA 1
ATOM 996 C C . GLN A 1 127 ? 11.595 9.997 -15.551 1.00 93.88 127 GLN A C 1
ATOM 998 O O . GLN A 1 127 ? 10.390 10.179 -15.734 1.00 93.88 127 GLN A O 1
ATOM 1003 N N . ALA A 1 128 ? 12.044 9.156 -14.615 1.00 95.31 128 ALA A N 1
ATOM 1004 C CA . ALA A 1 128 ? 11.164 8.244 -13.886 1.00 95.31 128 ALA A CA 1
ATOM 1005 C C . ALA A 1 128 ? 10.702 8.771 -12.518 1.00 95.31 128 ALA A C 1
ATOM 1007 O O . ALA A 1 128 ? 9.559 8.524 -12.129 1.00 95.31 128 ALA A O 1
ATOM 1008 N N . ALA A 1 129 ? 11.544 9.503 -11.778 1.00 95.12 129 ALA A N 1
ATOM 1009 C CA . ALA A 1 129 ? 11.270 9.824 -10.372 1.00 95.12 129 ALA A CA 1
ATOM 1010 C C . ALA A 1 129 ? 9.963 10.613 -10.199 1.00 95.12 129 ALA A C 1
ATOM 1012 O O . ALA A 1 129 ? 9.108 10.246 -9.393 1.00 95.12 129 ALA A O 1
ATOM 1013 N N . GLY A 1 130 ? 9.752 11.644 -11.025 1.00 96.69 130 GLY A N 1
ATOM 1014 C CA . GLY A 1 130 ? 8.529 12.445 -10.976 1.00 96.69 130 GLY A CA 1
ATOM 1015 C C . GLY A 1 130 ? 7.264 11.653 -11.325 1.00 96.69 130 GLY A C 1
ATOM 1016 O O . GLY A 1 130 ? 6.194 11.945 -10.790 1.00 96.69 130 GLY A O 1
ATOM 1017 N N . PHE A 1 131 ? 7.361 10.649 -12.205 1.00 97.50 131 PHE A N 1
ATOM 1018 C CA . PHE A 1 131 ? 6.236 9.767 -12.519 1.00 97.50 131 PHE A CA 1
ATOM 1019 C C . PHE A 1 131 ? 5.837 8.931 -11.300 1.00 97.50 131 PHE A C 1
ATOM 1021 O O . PHE A 1 131 ? 4.668 8.966 -10.910 1.00 97.50 131 PHE A O 1
ATOM 1028 N N . TRP A 1 132 ? 6.803 8.259 -10.669 1.00 97.94 132 TRP A N 1
ATOM 1029 C CA . TRP A 1 132 ? 6.560 7.392 -9.516 1.00 97.94 132 TRP A CA 1
ATOM 1030 C C . TRP A 1 132 ? 6.067 8.162 -8.291 1.00 97.94 132 TRP A C 1
ATOM 1032 O O . TRP A 1 132 ? 5.107 7.729 -7.655 1.00 97.94 132 TRP A O 1
ATOM 1042 N N . SER A 1 133 ? 6.611 9.353 -8.020 1.00 96.50 133 SER A N 1
ATOM 1043 C CA . SER A 1 133 ? 6.096 10.216 -6.949 1.00 96.50 133 SER A CA 1
ATOM 1044 C C . SER A 1 133 ? 4.628 10.597 -7.159 1.00 96.50 133 SER A C 1
ATOM 1046 O O . SER A 1 133 ? 3.848 10.574 -6.212 1.00 96.50 133 SER A O 1
ATOM 1048 N N . ARG A 1 134 ? 4.200 10.865 -8.403 1.00 95.75 134 ARG A N 1
ATOM 1049 C CA . ARG A 1 134 ? 2.777 11.113 -8.712 1.00 95.75 134 ARG A CA 1
ATOM 1050 C C . ARG A 1 134 ? 1.891 9.875 -8.552 1.00 95.75 134 ARG A C 1
ATOM 1052 O O . ARG A 1 134 ? 0.691 10.036 -8.370 1.00 95.75 134 ARG A O 1
ATOM 1059 N N . GLN A 1 135 ? 2.460 8.671 -8.623 1.00 95.56 135 GLN A N 1
ATOM 1060 C CA . GLN A 1 135 ? 1.740 7.419 -8.365 1.00 95.56 135 GLN A CA 1
ATOM 1061 C C . GLN A 1 135 ? 1.681 7.065 -6.864 1.00 95.56 135 GLN A C 1
ATOM 1063 O O . GLN A 1 135 ? 1.079 6.056 -6.495 1.00 95.56 135 GLN A O 1
ATOM 1068 N N . GLY A 1 136 ? 2.274 7.896 -5.996 1.00 94.12 136 GLY A N 1
ATOM 1069 C CA . GLY A 1 136 ? 2.282 7.718 -4.543 1.00 94.12 136 GLY A CA 1
ATOM 1070 C C . GLY A 1 136 ? 3.480 6.938 -4.004 1.00 94.12 136 GLY A C 1
ATOM 1071 O O . GLY A 1 136 ? 3.442 6.509 -2.855 1.00 94.12 136 GLY A O 1
ATOM 1072 N N . PHE A 1 137 ? 4.527 6.732 -4.808 1.00 97.19 137 PHE A N 1
ATOM 1073 C CA . PHE A 1 137 ? 5.766 6.128 -4.325 1.00 97.19 137 PHE A CA 1
ATOM 1074 C C . PHE A 1 137 ? 6.661 7.160 -3.639 1.00 97.19 137 PHE A C 1
ATOM 1076 O O . PHE A 1 137 ? 6.910 8.248 -4.165 1.00 97.19 137 PHE A O 1
ATOM 1083 N N . GLU A 1 138 ? 7.220 6.768 -2.502 1.00 95.88 138 GLU A N 1
ATOM 1084 C CA . GLU A 1 138 ? 8.174 7.544 -1.719 1.00 95.88 138 GLU A CA 1
ATOM 1085 C C . GLU A 1 138 ? 9.560 6.876 -1.769 1.00 95.88 138 GLU A C 1
ATOM 1087 O O . GLU A 1 138 ? 9.651 5.645 -1.814 1.00 95.88 138 GLU A O 1
ATOM 1092 N N . PRO A 1 139 ? 10.662 7.647 -1.781 1.00 96.38 139 PRO A N 1
ATOM 1093 C CA . PRO A 1 139 ? 11.999 7.078 -1.678 1.00 96.38 139 PRO A CA 1
ATOM 1094 C C . PRO A 1 139 ? 12.206 6.448 -0.295 1.00 96.38 139 PRO A C 1
ATOM 1096 O O . PRO A 1 139 ? 11.922 7.057 0.730 1.00 96.38 139 PRO A O 1
ATOM 1099 N N . THR A 1 140 ? 12.777 5.249 -0.266 1.00 96.69 140 THR A N 1
ATOM 1100 C CA . THR A 1 140 ? 13.097 4.527 0.983 1.00 96.69 140 THR A CA 1
ATOM 1101 C C . THR A 1 140 ? 14.370 5.032 1.667 1.00 96.69 140 THR A C 1
ATOM 1103 O O . THR A 1 140 ? 14.633 4.698 2.818 1.00 96.69 140 THR A O 1
ATOM 1106 N N . GLY A 1 141 ? 15.202 5.786 0.939 1.00 96.50 141 GLY A N 1
ATOM 1107 C CA . GLY A 1 141 ? 16.570 6.132 1.339 1.00 96.50 141 GLY A CA 1
ATOM 1108 C C . GLY A 1 141 ? 17.608 5.043 1.034 1.00 96.50 141 GLY A C 1
ATOM 1109 O O . GLY A 1 141 ? 18.804 5.320 1.083 1.00 96.50 141 GLY A O 1
ATOM 1110 N N . GLU A 1 142 ? 17.183 3.832 0.663 1.00 97.44 142 GLU A N 1
ATOM 1111 C CA . GLU A 1 142 ? 18.084 2.746 0.281 1.00 97.44 142 GLU A CA 1
ATOM 1112 C C . GLU A 1 142 ? 18.663 2.984 -1.122 1.00 97.44 142 GLU A C 1
ATOM 1114 O O . GLU A 1 142 ? 17.936 3.245 -2.089 1.00 97.44 142 GLU A O 1
ATOM 1119 N N . VAL A 1 143 ? 19.989 2.865 -1.224 1.00 97.00 143 VAL A N 1
ATOM 1120 C CA . VAL A 1 143 ? 20.759 2.998 -2.465 1.00 97.00 143 VAL A CA 1
ATOM 1121 C C . VAL A 1 143 ? 21.637 1.764 -2.629 1.00 97.00 143 VAL A C 1
ATOM 1123 O O . VAL A 1 143 ? 22.304 1.357 -1.677 1.00 97.00 143 VAL A O 1
ATOM 1126 N N . LYS A 1 144 ? 21.656 1.172 -3.826 1.00 96.25 144 LYS A N 1
ATOM 1127 C CA . LYS A 1 144 ? 22.531 0.032 -4.147 1.00 96.25 144 LYS A CA 1
ATOM 1128 C C . LYS A 1 144 ? 23.401 0.327 -5.364 1.00 96.25 144 LYS A C 1
ATOM 1130 O O . LYS A 1 144 ? 22.942 1.039 -6.258 1.00 96.25 144 LYS A O 1
ATOM 1135 N N . PRO A 1 145 ? 24.622 -0.231 -5.432 1.00 96.94 145 PRO A N 1
ATOM 1136 C CA . PRO A 1 145 ? 25.389 -0.264 -6.670 1.00 96.94 145 PRO A CA 1
ATOM 1137 C C . PRO A 1 145 ? 24.587 -0.946 -7.781 1.00 96.94 145 PRO A C 1
ATOM 1139 O O . PRO A 1 145 ? 23.874 -1.920 -7.529 1.00 96.94 145 PRO A O 1
ATOM 1142 N N . TYR A 1 146 ? 24.718 -0.436 -8.998 1.00 96.00 146 TYR A N 1
ATOM 1143 C CA . TYR A 1 146 ? 24.126 -1.017 -10.192 1.00 96.00 146 TYR A CA 1
ATOM 1144 C C . TYR A 1 146 ? 25.182 -1.074 -11.287 1.00 96.00 146 TYR A C 1
ATOM 1146 O O . TYR A 1 146 ? 25.773 -0.054 -11.638 1.00 96.00 146 TYR A O 1
ATOM 1154 N N . THR A 1 147 ? 25.405 -2.267 -11.825 1.00 94.81 147 THR A N 1
ATOM 1155 C CA . THR A 1 147 ? 26.365 -2.483 -12.903 1.00 94.81 147 THR A CA 1
ATOM 1156 C C . THR A 1 147 ? 25.709 -3.318 -13.986 1.00 94.81 147 THR A C 1
ATOM 1158 O O . THR A 1 147 ? 25.185 -4.394 -13.702 1.00 94.81 147 THR A O 1
ATOM 1161 N N . TYR A 1 148 ? 25.767 -2.830 -15.221 1.00 91.06 148 TYR A N 1
ATOM 1162 C CA . TYR A 1 148 ? 25.383 -3.585 -16.405 1.00 91.06 148 TYR A CA 1
ATOM 1163 C C . TYR A 1 148 ? 26.531 -3.536 -17.412 1.00 91.06 148 TYR A C 1
ATOM 1165 O O . TYR A 1 148 ? 26.777 -2.499 -18.025 1.00 91.06 148 TYR A O 1
ATOM 1173 N N . ASP A 1 149 ? 27.255 -4.648 -17.556 1.00 91.06 149 ASP A N 1
ATOM 1174 C CA . ASP A 1 149 ? 28.502 -4.728 -18.330 1.00 91.06 149 ASP A CA 1
ATOM 1175 C C . ASP A 1 149 ? 29.474 -3.578 -17.985 1.00 91.06 149 ASP A C 1
ATOM 1177 O O . ASP A 1 149 ? 30.108 -3.613 -16.931 1.00 91.06 149 ASP A O 1
ATOM 1181 N N . LYS A 1 150 ? 29.571 -2.543 -18.830 1.00 88.25 150 LYS A N 1
ATOM 1182 C CA . LYS A 1 150 ? 30.460 -1.383 -18.635 1.00 88.25 150 LYS A CA 1
ATOM 1183 C C . LYS A 1 150 ? 29.781 -0.174 -17.996 1.00 88.25 150 LYS A C 1
ATOM 1185 O O . LYS A 1 150 ? 30.466 0.793 -17.667 1.00 88.25 150 LYS A O 1
ATOM 1190 N N . LEU A 1 151 ? 28.456 -0.186 -17.869 1.00 93.38 151 LEU A N 1
ATOM 1191 C CA . LEU A 1 151 ? 27.720 0.881 -17.208 1.00 93.38 151 LEU A CA 1
ATOM 1192 C C . LEU A 1 151 ? 27.789 0.676 -15.695 1.00 93.38 151 LEU A C 1
ATOM 1194 O O . LEU A 1 151 ? 27.247 -0.297 -15.177 1.00 93.38 151 LEU A O 1
ATOM 1198 N N . GLU A 1 152 ? 28.396 1.629 -14.992 1.00 96.69 152 GLU A N 1
ATOM 1199 C CA . GLU A 1 152 ? 28.366 1.723 -13.533 1.00 96.69 152 GLU A CA 1
ATOM 1200 C C . GLU A 1 152 ? 27.453 2.875 -13.102 1.00 96.69 152 GLU A C 1
ATOM 1202 O O . GLU A 1 152 ? 27.551 4.001 -13.593 1.00 96.69 152 GLU A O 1
ATOM 1207 N N . SER A 1 153 ? 26.539 2.591 -12.180 1.00 97.19 153 SER A N 1
ATOM 1208 C CA . SER A 1 153 ? 25.595 3.553 -11.624 1.00 97.19 153 SER A CA 1
ATOM 1209 C C . SER A 1 153 ? 25.130 3.103 -10.232 1.00 97.19 153 SER A C 1
ATOM 1211 O O . SER A 1 153 ? 25.709 2.218 -9.597 1.00 97.19 153 SER A O 1
ATOM 1213 N N . THR A 1 154 ? 24.057 3.714 -9.751 1.00 97.56 154 THR A N 1
ATOM 1214 C CA . THR A 1 154 ? 23.351 3.346 -8.528 1.00 97.56 154 THR A CA 1
ATOM 1215 C C . THR A 1 154 ? 21.862 3.215 -8.805 1.00 97.56 154 THR A C 1
ATOM 1217 O O . THR A 1 154 ? 21.329 3.852 -9.710 1.00 97.56 154 THR A O 1
ATOM 1220 N N . VAL A 1 155 ? 21.177 2.393 -8.015 1.00 97.31 155 VAL A N 1
ATOM 1221 C CA . VAL A 1 155 ? 19.714 2.318 -7.990 1.00 97.31 155 VAL A CA 1
ATOM 1222 C C . VAL A 1 155 ? 19.177 2.830 -6.665 1.00 97.31 155 VAL A C 1
ATOM 1224 O O . VAL A 1 155 ? 19.719 2.520 -5.602 1.00 97.31 155 VAL A O 1
ATOM 1227 N N . ARG A 1 156 ? 18.081 3.585 -6.731 1.00 98.00 156 ARG A N 1
ATOM 1228 C CA . ARG A 1 156 ? 17.331 4.075 -5.569 1.00 98.00 156 ARG A CA 1
ATOM 1229 C C . ARG A 1 156 ? 16.016 3.339 -5.458 1.00 98.00 156 ARG A C 1
ATOM 1231 O O . ARG A 1 156 ? 15.313 3.169 -6.454 1.00 98.00 156 ARG A O 1
ATOM 1238 N N . LEU A 1 157 ? 15.690 2.908 -4.247 1.00 98.12 157 LEU A N 1
ATOM 1239 C CA . LEU A 1 157 ? 14.497 2.114 -3.993 1.00 98.12 157 LEU A CA 1
ATOM 1240 C C . LEU A 1 157 ? 13.347 3.020 -3.566 1.00 98.12 157 LEU A C 1
ATOM 1242 O O . LEU A 1 157 ? 13.509 3.881 -2.697 1.00 98.12 157 LEU A O 1
ATOM 1246 N N . TYR A 1 158 ? 12.184 2.772 -4.151 1.00 98.50 158 TYR A N 1
ATOM 1247 C CA . TYR A 1 158 ? 10.945 3.476 -3.861 1.00 98.50 158 TYR A CA 1
ATOM 1248 C C . TYR A 1 158 ? 9.870 2.490 -3.429 1.00 98.50 158 TYR A C 1
ATOM 1250 O O . TYR A 1 158 ? 9.832 1.352 -3.904 1.00 98.50 158 TYR A O 1
ATOM 1258 N N . GLU A 1 159 ? 8.977 2.943 -2.557 1.00 97.56 159 GLU A N 1
ATOM 1259 C CA . GLU A 1 159 ? 7.889 2.136 -2.023 1.00 97.56 159 GLU A CA 1
ATOM 1260 C C . GLU A 1 159 ? 6.579 2.915 -1.971 1.00 97.56 159 GLU A C 1
ATOM 1262 O O . GLU A 1 159 ? 6.558 4.116 -1.713 1.00 97.56 159 GLU A O 1
ATOM 1267 N N . LYS A 1 160 ? 5.476 2.200 -2.175 1.00 95.75 160 LYS A N 1
ATOM 1268 C CA . LYS A 1 160 ? 4.124 2.674 -1.896 1.00 95.75 160 LYS A CA 1
ATOM 1269 C C . LYS A 1 160 ? 3.449 1.663 -0.984 1.00 95.75 160 LYS A C 1
ATOM 1271 O O . LYS A 1 160 ? 3.364 0.482 -1.318 1.00 95.75 160 LYS A O 1
ATOM 1276 N N . GLN A 1 161 ? 2.981 2.121 0.172 1.00 94.25 161 GLN A N 1
ATOM 1277 C CA . GLN A 1 161 ? 2.215 1.272 1.081 1.00 94.25 161 GLN A CA 1
ATOM 1278 C C . GLN A 1 161 ? 0.802 1.075 0.530 1.00 94.25 161 GLN A C 1
ATOM 1280 O O . GLN A 1 161 ? 0.200 2.014 0.006 1.00 94.25 161 GLN A O 1
ATOM 1285 N N . LEU A 1 162 ? 0.281 -0.140 0.657 1.00 92.62 162 LEU A N 1
ATOM 1286 C CA . LEU A 1 162 ? -1.072 -0.493 0.249 1.00 92.62 162 LEU A CA 1
ATOM 1287 C C . LEU A 1 162 ? -1.931 -0.760 1.478 1.00 92.62 162 LEU A C 1
ATOM 1289 O O . LEU A 1 162 ? -1.454 -1.268 2.495 1.00 92.62 162 LEU A O 1
ATOM 1293 N N . THR A 1 163 ? -3.213 -0.416 1.368 1.00 92.81 163 THR A N 1
ATOM 1294 C CA . THR A 1 163 ? -4.176 -0.807 2.392 1.00 92.81 163 THR A CA 1
ATOM 1295 C C . THR A 1 163 ? -4.451 -2.292 2.233 1.00 92.81 163 THR A C 1
ATOM 1297 O O . THR A 1 163 ? -4.851 -2.737 1.160 1.00 92.81 163 THR A O 1
ATOM 1300 N N . TRP A 1 164 ? -4.269 -3.041 3.311 1.00 94.44 164 TRP A N 1
ATOM 1301 C CA . TRP A 1 164 ? -4.489 -4.477 3.350 1.00 94.44 164 TRP A CA 1
ATOM 1302 C C . TRP A 1 164 ? -5.536 -4.827 4.402 1.00 94.44 164 TRP A C 1
ATOM 1304 O O . TRP A 1 164 ? -5.611 -4.226 5.477 1.00 94.44 164 TRP A O 1
ATOM 1314 N N . SER A 1 165 ? -6.359 -5.820 4.092 1.00 93.81 165 SER A N 1
ATOM 1315 C CA . SER A 1 165 ? -7.363 -6.374 4.995 1.00 93.81 165 SER A CA 1
ATOM 1316 C C . SER A 1 165 ? -7.240 -7.885 4.979 1.00 93.81 165 SER A C 1
ATOM 1318 O O . SER A 1 165 ? -7.102 -8.485 3.914 1.00 93.81 165 SER A O 1
ATOM 1320 N N . HIS A 1 166 ? -7.322 -8.501 6.152 1.00 94.94 166 HIS A N 1
ATOM 1321 C CA . HIS A 1 166 ? -7.303 -9.945 6.266 1.00 94.94 166 HIS A CA 1
ATOM 1322 C C . HIS A 1 166 ? -8.407 -10.562 5.379 1.00 94.94 166 HIS A C 1
ATOM 1324 O O . HIS A 1 166 ? -9.552 -10.105 5.414 1.00 94.94 166 HIS A O 1
ATOM 1330 N N . PRO A 1 167 ? -8.115 -11.614 4.585 1.00 92.75 167 PRO A N 1
ATOM 1331 C CA . PRO A 1 167 ? -9.074 -12.187 3.629 1.00 92.75 167 PRO A CA 1
ATOM 1332 C C . PRO A 1 167 ? -10.295 -12.822 4.310 1.00 92.75 167 PRO A C 1
ATOM 1334 O O . PRO A 1 167 ? -11.298 -13.132 3.676 1.00 92.75 167 PRO A O 1
ATOM 1337 N N . GLY A 1 168 ? -10.215 -13.030 5.624 1.00 95.38 168 GLY A N 1
ATOM 1338 C CA . GLY A 1 168 ? -11.317 -13.471 6.465 1.00 95.38 168 GLY A CA 1
ATOM 1339 C C . GLY A 1 168 ? -12.273 -12.369 6.894 1.00 95.38 168 GLY A C 1
ATOM 1340 O O . GLY A 1 168 ? -12.857 -12.507 7.963 1.00 95.38 168 GLY A O 1
ATOM 1341 N N . LEU A 1 169 ? -12.385 -11.273 6.147 1.00 96.50 169 LEU A N 1
ATOM 1342 C CA . LEU A 1 169 ? -13.211 -10.124 6.503 1.00 96.50 169 LEU A CA 1
ATOM 13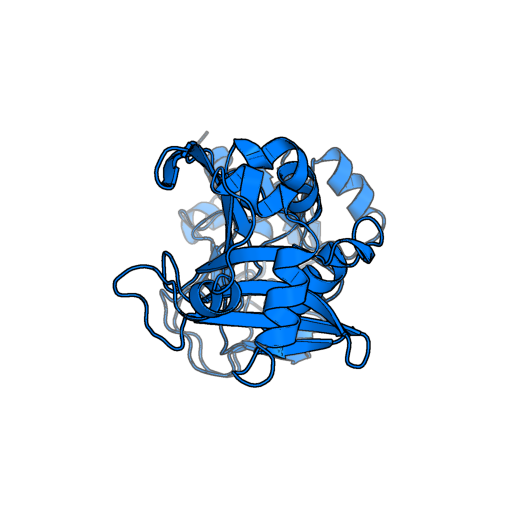43 C C . LEU A 1 169 ? -14.281 -9.868 5.442 1.00 96.50 169 LEU A C 1
ATOM 1345 O O . LEU A 1 169 ? -14.084 -10.123 4.257 1.00 96.50 169 LEU A O 1
ATOM 1349 N N . GLY A 1 170 ? -15.432 -9.358 5.871 1.00 96.56 170 GLY A N 1
ATOM 1350 C CA . GLY A 1 170 ? -16.529 -9.011 4.975 1.00 96.56 170 GLY A CA 1
ATOM 1351 C C . GLY A 1 170 ? -17.392 -7.886 5.524 1.00 96.56 170 GLY A C 1
ATOM 1352 O O . GLY A 1 170 ? -17.617 -7.792 6.728 1.00 96.56 170 GLY A O 1
ATOM 1353 N N . VAL A 1 171 ? -17.897 -7.042 4.627 1.00 97.38 171 VAL A N 1
ATOM 1354 C CA . VAL A 1 171 ? -18.753 -5.904 4.985 1.00 97.38 171 VAL A CA 1
ATOM 1355 C C . VAL A 1 171 ? -20.200 -6.367 5.124 1.00 97.38 171 VAL A C 1
ATOM 1357 O O . VAL A 1 171 ? -20.738 -7.040 4.241 1.00 97.38 171 VAL A O 1
ATOM 1360 N N . ARG A 1 172 ? -20.849 -6.008 6.235 1.00 97.12 172 ARG A N 1
ATOM 1361 C CA . ARG A 1 172 ? -22.272 -6.287 6.499 1.00 97.12 172 ARG A CA 1
ATOM 1362 C C . ARG A 1 172 ? -22.920 -5.094 7.194 1.00 97.12 172 ARG A C 1
ATOM 1364 O O . ARG A 1 172 ? -22.245 -4.149 7.583 1.00 97.12 172 ARG A O 1
ATOM 1371 N N . ARG A 1 173 ? -24.246 -5.112 7.350 1.00 97.75 173 ARG A N 1
ATOM 1372 C CA . ARG A 1 173 ? -24.935 -4.116 8.182 1.00 97.75 173 ARG A CA 1
ATOM 1373 C C . ARG A 1 173 ? -24.514 -4.300 9.641 1.00 97.75 173 ARG A C 1
ATOM 1375 O O . ARG A 1 173 ? -24.555 -5.422 10.137 1.00 97.75 173 ARG A O 1
ATOM 1382 N N . SER A 1 174 ? -24.129 -3.209 10.293 1.00 97.50 174 SER A N 1
ATOM 1383 C CA . SER A 1 174 ? -23.679 -3.207 11.684 1.00 97.50 174 SER A CA 1
ATOM 1384 C C . SER A 1 174 ? -24.837 -2.953 12.648 1.00 97.50 174 SER A C 1
ATOM 1386 O O . SER A 1 174 ? -25.803 -2.262 12.307 1.00 97.50 174 SER A O 1
ATOM 1388 N N . GLY A 1 175 ? -24.724 -3.507 13.857 1.00 95.06 175 GLY A N 1
ATOM 1389 C CA . GLY A 1 175 ? -25.552 -3.116 15.000 1.00 95.06 175 GLY A CA 1
ATOM 1390 C C . GLY A 1 175 ? -25.033 -1.868 15.725 1.00 95.06 175 GLY A C 1
ATOM 1391 O O . GLY A 1 175 ? -25.792 -1.259 16.469 1.00 95.06 175 GLY A O 1
ATOM 1392 N N . ILE A 1 176 ? -23.773 -1.487 15.489 1.00 95.88 176 ILE A N 1
ATOM 1393 C CA . ILE A 1 176 ? -23.099 -0.324 16.078 1.00 95.88 176 ILE A CA 1
ATOM 1394 C C . ILE A 1 176 ? -23.364 0.921 15.226 1.00 95.88 176 ILE A C 1
ATOM 1396 O O . ILE A 1 176 ? -23.966 1.882 15.695 1.00 95.88 176 ILE A O 1
ATOM 1400 N N . ALA A 1 177 ? -22.932 0.913 13.961 1.00 92.94 177 ALA A N 1
ATOM 1401 C CA . ALA A 1 177 ? -23.081 2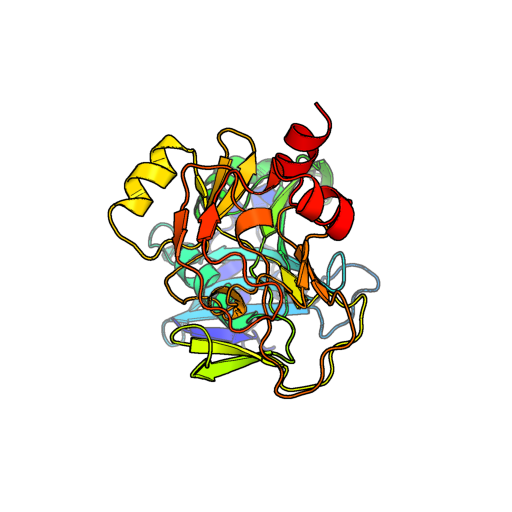.061 13.070 1.00 92.94 177 ALA A CA 1
ATOM 1402 C C . ALA A 1 177 ? -23.089 1.639 11.596 1.00 92.94 177 ALA A C 1
ATOM 1404 O O . ALA A 1 177 ? -22.150 1.015 11.116 1.00 92.94 177 ALA A O 1
ATOM 1405 N N . GLY A 1 178 ? -24.144 2.004 10.857 1.00 95.25 178 GLY A N 1
ATOM 1406 C CA . GLY A 1 178 ? -24.220 1.852 9.398 1.00 95.25 178 GLY A CA 1
ATOM 1407 C C . GLY A 1 178 ? -23.818 0.462 8.882 1.00 95.25 178 GLY A C 1
ATOM 1408 O O . GLY A 1 178 ? -24.536 -0.526 9.068 1.00 95.25 178 GLY A O 1
ATOM 1409 N N . GLN A 1 179 ? -22.681 0.409 8.189 1.00 96.69 179 GLN A N 1
ATOM 1410 C CA . GLN A 1 179 ? -22.012 -0.828 7.793 1.00 96.69 179 GLN A CA 1
ATOM 1411 C C . GLN A 1 179 ? -20.831 -1.099 8.724 1.00 96.69 179 GLN A C 1
ATOM 1413 O O . GLN A 1 179 ? -20.181 -0.172 9.187 1.00 96.69 179 GLN A O 1
ATOM 1418 N N . GLY A 1 180 ? -20.569 -2.377 8.968 1.00 97.00 180 GLY A N 1
ATOM 1419 C CA . GLY A 1 180 ? -19.485 -2.857 9.810 1.00 97.00 180 GLY A CA 1
ATOM 1420 C C . GLY A 1 180 ? -18.659 -3.906 9.091 1.00 97.00 180 GLY A C 1
ATOM 1421 O O . GLY A 1 180 ? -19.101 -4.511 8.103 1.00 97.00 180 GLY A O 1
ATOM 1422 N N . LEU A 1 181 ? -17.470 -4.147 9.620 1.00 96.94 181 LEU A N 1
ATOM 1423 C CA . LEU A 1 181 ? -16.567 -5.178 9.147 1.00 96.94 181 LEU A CA 1
ATOM 1424 C C . LEU A 1 181 ? -16.672 -6.409 10.040 1.00 96.94 181 LEU A C 1
ATOM 1426 O O . LEU A 1 181 ? -16.581 -6.295 11.252 1.00 96.94 181 LEU A O 1
ATOM 1430 N N . PHE A 1 182 ? -16.861 -7.587 9.458 1.00 98.50 182 PHE A N 1
ATOM 1431 C CA . PHE A 1 182 ? -17.122 -8.817 10.204 1.00 98.50 182 PHE A CA 1
ATOM 1432 C C . PHE A 1 182 ? -16.139 -9.913 9.829 1.00 98.50 182 PHE A C 1
ATOM 1434 O O . PHE A 1 182 ? -15.806 -10.082 8.654 1.00 98.50 182 PHE A O 1
ATOM 1441 N N . ALA A 1 183 ? -15.744 -10.710 10.819 1.00 98.31 183 ALA A N 1
ATOM 1442 C CA . ALA A 1 183 ? -14.988 -11.929 10.591 1.00 98.31 183 ALA A CA 1
ATOM 1443 C C . ALA A 1 183 ? -15.845 -12.946 9.812 1.00 98.31 183 ALA A C 1
ATOM 1445 O O . ALA A 1 183 ? -16.947 -13.305 10.223 1.00 98.31 183 ALA A O 1
ATOM 1446 N N . THR A 1 184 ? -15.359 -13.434 8.674 1.00 98.12 184 THR A N 1
ATOM 1447 C CA . THR A 1 184 ? -15.984 -14.522 7.898 1.00 98.12 184 THR A CA 1
ATOM 1448 C C . THR A 1 184 ? -15.407 -15.891 8.255 1.00 98.12 184 THR A C 1
ATOM 1450 O O . THR A 1 184 ? -16.047 -16.911 8.007 1.00 98.12 184 THR A O 1
ATOM 1453 N N . LYS A 1 185 ? -14.232 -15.912 8.888 1.00 97.50 185 LYS A N 1
ATOM 1454 C CA . LYS A 1 185 ? -13.554 -17.082 9.459 1.00 97.50 185 LYS A CA 1
ATOM 1455 C C . LYS A 1 185 ? -12.951 -16.706 10.815 1.00 97.50 185 LYS A C 1
ATOM 1457 O O . LYS A 1 185 ? -12.897 -15.525 11.144 1.00 97.50 185 LYS A O 1
ATOM 1462 N N . ALA A 1 186 ? -12.517 -17.698 11.587 1.00 98.38 186 ALA A N 1
ATOM 1463 C CA . ALA A 1 186 ? -11.837 -17.440 12.851 1.00 98.38 186 ALA A CA 1
ATOM 1464 C C . ALA A 1 186 ? -10.527 -16.671 12.608 1.00 98.38 186 ALA A C 1
ATOM 1466 O O . ALA A 1 186 ? -9.837 -16.941 11.621 1.00 98.38 186 ALA A O 1
ATOM 1467 N N . ILE A 1 187 ? -10.214 -15.734 13.501 1.00 98.56 187 ILE A N 1
ATOM 1468 C CA . ILE A 1 187 ? -8.959 -14.974 13.526 1.00 98.56 187 ILE A CA 1
ATOM 1469 C C . ILE A 1 187 ? -8.335 -15.198 14.897 1.00 98.56 187 ILE A C 1
ATOM 1471 O O . ILE A 1 187 ? -9.013 -15.045 15.917 1.00 98.56 187 ILE A O 1
ATOM 1475 N N . THR A 1 188 ? -7.070 -15.599 14.924 1.00 98.62 188 THR A N 1
ATOM 1476 C CA . THR A 1 188 ? -6.397 -15.950 16.182 1.00 98.62 188 THR A CA 1
ATOM 1477 C C . THR A 1 188 ? -5.857 -14.692 16.848 1.00 98.62 188 THR A C 1
ATOM 1479 O O . THR A 1 188 ? -5.414 -13.769 16.167 1.00 98.62 188 THR A O 1
ATOM 1482 N N . LYS A 1 189 ? -5.837 -14.647 18.183 1.00 98.62 189 LYS A N 1
ATOM 1483 C CA . LYS A 1 189 ? -5.069 -13.637 18.921 1.00 98.62 189 LYS A CA 1
ATOM 1484 C C . LYS A 1 189 ? -3.637 -13.575 18.379 1.00 98.62 189 LYS A C 1
ATOM 1486 O O . LYS A 1 189 ? -3.014 -14.625 18.230 1.00 98.62 189 LYS A O 1
ATOM 1491 N N . GLY A 1 190 ? -3.087 -12.385 18.151 1.00 98.31 190 GLY A N 1
ATOM 1492 C CA . GLY A 1 190 ? -1.753 -12.278 17.545 1.00 98.31 190 GLY A CA 1
ATOM 1493 C C . GLY A 1 190 ? -1.769 -12.000 16.045 1.00 98.31 190 GLY A C 1
ATOM 1494 O O . GLY A 1 190 ? -0.755 -11.617 15.472 1.00 98.31 190 GLY A O 1
ATOM 1495 N N . GLU A 1 191 ? -2.893 -12.252 15.374 1.00 98.19 191 GLU A N 1
ATOM 1496 C CA . GLU A 1 191 ? -2.951 -12.208 13.919 1.00 98.19 191 GLU A CA 1
ATOM 1497 C C . GLU A 1 191 ? -3.192 -10.784 13.410 1.00 98.19 191 GLU A C 1
ATOM 1499 O O . GLU A 1 191 ? -4.088 -10.078 13.883 1.00 98.19 191 GLU A O 1
ATOM 1504 N N . VAL A 1 192 ? -2.407 -10.364 12.413 1.00 97.38 192 VAL A N 1
ATOM 1505 C CA . VAL A 1 192 ? -2.592 -9.070 11.747 1.00 97.38 192 VAL A CA 1
ATOM 1506 C C . VAL A 1 192 ? -3.918 -9.085 10.992 1.00 97.38 192 VAL A C 1
ATOM 1508 O O . VAL A 1 192 ? -4.142 -9.910 10.106 1.00 97.38 192 VAL A O 1
ATOM 1511 N N . VAL A 1 193 ? -4.796 -8.141 11.327 1.00 97.69 193 VAL A N 1
ATOM 1512 C CA . VAL A 1 193 ? -6.144 -8.038 10.752 1.00 97.69 193 VAL A CA 1
ATOM 1513 C C . VAL A 1 193 ? -6.189 -7.017 9.630 1.00 97.69 193 VAL A C 1
ATOM 1515 O O . VAL A 1 193 ? -6.883 -7.218 8.632 1.00 97.69 193 VAL A O 1
ATOM 1518 N N . SER A 1 194 ? -5.437 -5.929 9.758 1.00 96.19 194 SER A N 1
ATOM 1519 C CA . SER A 1 194 ? -5.382 -4.914 8.715 1.00 96.19 194 SER A CA 1
ATOM 1520 C C . SER A 1 194 ? -4.142 -4.055 8.803 1.00 96.19 194 SER A C 1
ATOM 1522 O O . SER A 1 194 ? -3.593 -3.843 9.884 1.00 96.19 194 SER A O 1
ATOM 1524 N N . ARG A 1 195 ? -3.784 -3.477 7.661 1.00 95.56 195 ARG A N 1
ATOM 1525 C CA . ARG A 1 195 ? -2.755 -2.453 7.555 1.00 95.56 195 ARG A CA 1
ATOM 1526 C C . ARG A 1 195 ? -3.287 -1.291 6.740 1.00 95.56 195 ARG A C 1
ATOM 1528 O O . ARG A 1 195 ? -3.821 -1.490 5.652 1.00 95.56 195 ARG A O 1
ATOM 1535 N N . LEU A 1 196 ? -3.170 -0.091 7.281 1.00 95.19 196 LEU A N 1
ATOM 1536 C CA . LEU A 1 196 ? -3.701 1.117 6.676 1.00 95.19 196 LEU A CA 1
ATOM 1537 C C . LEU A 1 196 ? -2.647 1.777 5.794 1.00 95.19 196 LEU A C 1
ATOM 1539 O O . LEU A 1 196 ? -1.473 1.874 6.148 1.00 95.19 196 LEU A O 1
ATOM 1543 N N . ALA A 1 197 ? -3.087 2.266 4.643 1.00 93.75 197 ALA A N 1
ATOM 1544 C CA . ALA A 1 197 ? -2.315 3.171 3.815 1.00 93.75 197 ALA A CA 1
ATOM 1545 C C . ALA A 1 197 ? -3.229 4.279 3.302 1.00 93.75 197 ALA A C 1
ATOM 1547 O O . ALA A 1 197 ? -4.455 4.174 3.324 1.00 93.75 197 ALA A O 1
ATOM 1548 N N . GLY A 1 198 ? -2.626 5.359 2.837 1.00 93.06 198 GLY A N 1
ATOM 1549 C CA . GLY A 1 198 ? -3.375 6.541 2.472 1.00 93.06 198 GLY A CA 1
ATOM 1550 C C . GLY A 1 198 ? -2.469 7.725 2.223 1.00 93.06 198 GLY A C 1
ATOM 1551 O O . GLY A 1 198 ? -1.243 7.607 2.173 1.00 93.06 198 GLY A O 1
ATOM 1552 N N . ARG A 1 199 ? -3.098 8.880 2.059 1.00 92.88 199 ARG A N 1
ATOM 1553 C CA . ARG A 1 199 ? -2.406 10.136 1.824 1.00 92.88 199 ARG A CA 1
ATOM 1554 C C . ARG A 1 199 ? -2.002 10.750 3.158 1.00 92.88 199 ARG A C 1
ATOM 1556 O O . ARG A 1 199 ? -2.856 10.976 4.010 1.00 92.88 199 ARG A O 1
ATOM 1563 N N . LYS A 1 200 ? -0.717 11.064 3.311 1.00 94.88 200 LYS A N 1
ATOM 1564 C CA . LYS A 1 200 ? -0.236 11.879 4.429 1.00 94.88 200 LYS A CA 1
ATOM 1565 C C . LYS A 1 200 ? -0.612 13.341 4.196 1.00 94.88 200 LYS A C 1
ATOM 1567 O O . LYS A 1 200 ? -0.411 13.856 3.094 1.00 94.88 200 LYS A O 1
ATOM 1572 N N . VAL A 1 201 ? -1.168 13.988 5.210 1.00 96.50 201 VAL A N 1
ATOM 1573 C CA . VAL A 1 201 ? -1.596 15.392 5.177 1.00 96.50 201 VAL A CA 1
ATOM 1574 C C . VAL A 1 201 ? -1.193 16.099 6.467 1.00 96.50 201 VAL A C 1
ATOM 1576 O O . VAL A 1 201 ? -1.084 15.467 7.519 1.00 96.50 201 VAL A O 1
ATOM 1579 N N . SER A 1 202 ? -1.000 17.417 6.401 1.00 97.38 202 SER A N 1
ATOM 1580 C CA . SER A 1 202 ? -0.786 18.231 7.602 1.00 97.38 202 SER A CA 1
ATOM 1581 C C . SER A 1 202 ? -2.076 18.400 8.402 1.00 97.38 202 SER A C 1
ATOM 1583 O O . SER A 1 202 ? -3.177 18.162 7.896 1.00 97.38 202 SER A O 1
ATOM 1585 N N . THR A 1 203 ? -1.982 18.885 9.640 1.00 95.69 203 THR A N 1
ATOM 1586 C CA . THR A 1 203 ? -3.170 19.201 10.452 1.00 95.69 203 THR A CA 1
ATOM 1587 C C . THR A 1 203 ? -4.030 20.275 9.792 1.00 95.69 203 THR A C 1
ATOM 1589 O O . THR A 1 203 ? -5.259 20.224 9.853 1.00 95.69 203 THR A O 1
ATOM 1592 N N . ALA A 1 204 ? -3.395 21.259 9.152 1.00 96.12 204 ALA A N 1
ATOM 1593 C CA . ALA A 1 204 ? -4.103 22.312 8.433 1.00 96.12 204 ALA A CA 1
ATOM 1594 C C . ALA A 1 204 ? -4.903 21.742 7.255 1.00 96.12 204 ALA A C 1
ATOM 1596 O O . ALA A 1 204 ? -6.075 22.074 7.095 1.00 96.12 204 ALA A O 1
ATOM 1597 N N . GLU A 1 205 ? -4.300 20.847 6.472 1.00 96.94 205 GLU A N 1
ATOM 1598 C CA . GLU A 1 205 ? -4.995 20.191 5.367 1.00 96.94 205 GLU A CA 1
ATOM 1599 C C . GLU A 1 205 ? -6.103 19.249 5.861 1.00 96.94 205 GLU A C 1
ATOM 1601 O O . GLU A 1 205 ? -7.213 19.288 5.329 1.00 96.94 205 GLU A O 1
ATOM 1606 N N . LEU A 1 206 ? -5.857 18.463 6.916 1.00 96.06 206 LEU A N 1
ATOM 1607 C CA . LEU A 1 206 ? -6.880 17.599 7.507 1.00 96.06 206 LEU A CA 1
ATOM 1608 C C . LEU A 1 206 ? -8.114 18.402 7.947 1.00 96.06 206 LEU A C 1
ATOM 1610 O O . LEU A 1 206 ? -9.241 17.988 7.684 1.00 96.06 206 LEU A O 1
ATOM 1614 N N . ARG A 1 207 ? -7.924 19.575 8.565 1.00 94.44 207 ARG A N 1
ATOM 1615 C CA . ARG A 1 207 ? -9.035 20.464 8.950 1.00 94.44 207 ARG A CA 1
ATOM 1616 C C . ARG A 1 207 ? -9.862 20.929 7.756 1.00 94.44 207 ARG A C 1
ATOM 1618 O O . ARG A 1 207 ? -11.075 21.054 7.887 1.00 94.44 207 ARG A O 1
ATOM 1625 N N . GLU A 1 208 ? -9.238 21.189 6.609 1.00 95.75 208 GLU A N 1
ATOM 1626 C CA . GLU A 1 208 ? -9.966 21.530 5.382 1.00 95.75 208 GLU A CA 1
ATOM 1627 C C . GLU A 1 208 ? -10.761 20.333 4.846 1.00 95.75 208 GLU A C 1
ATOM 1629 O O . GLU A 1 208 ? -11.927 20.491 4.482 1.00 95.75 208 GLU A O 1
ATOM 1634 N N . LEU A 1 209 ? -10.176 19.130 4.859 1.00 94.31 209 LEU A N 1
ATOM 1635 C CA . LEU A 1 209 ? -10.860 17.900 4.444 1.00 94.31 209 LEU A CA 1
ATOM 1636 C C . LEU A 1 209 ? -12.074 17.595 5.335 1.00 94.31 209 LEU A C 1
ATOM 1638 O O . LEU A 1 209 ? -13.152 17.296 4.826 1.00 94.31 209 LEU A O 1
ATOM 1642 N N . LEU A 1 210 ? -11.933 17.750 6.654 1.00 91.88 210 LEU A N 1
ATOM 1643 C CA . LEU A 1 210 ? -12.995 17.496 7.636 1.00 91.88 210 LEU A CA 1
ATOM 1644 C C . LEU A 1 210 ? -14.213 18.424 7.497 1.00 91.88 210 LEU A C 1
ATOM 1646 O O . LEU A 1 210 ? -15.266 18.124 8.058 1.00 91.88 210 LEU A O 1
ATOM 1650 N N . LYS A 1 211 ? -14.127 19.512 6.716 1.00 92.81 211 LYS A N 1
ATOM 1651 C CA . LYS A 1 211 ? -15.300 20.332 6.357 1.00 92.81 211 LYS A CA 1
ATOM 1652 C C . LYS A 1 211 ? -16.283 19.590 5.446 1.00 92.81 211 LYS A C 1
ATOM 1654 O O . LYS A 1 211 ? -17.439 19.996 5.363 1.00 92.81 211 LYS A O 1
ATOM 1659 N N . ASN A 1 212 ? -15.841 18.522 4.777 1.00 90.38 212 ASN A N 1
ATOM 1660 C CA . ASN A 1 212 ? -16.650 17.691 3.885 1.00 90.38 212 ASN A CA 1
ATOM 1661 C C . ASN A 1 212 ? -16.551 16.204 4.292 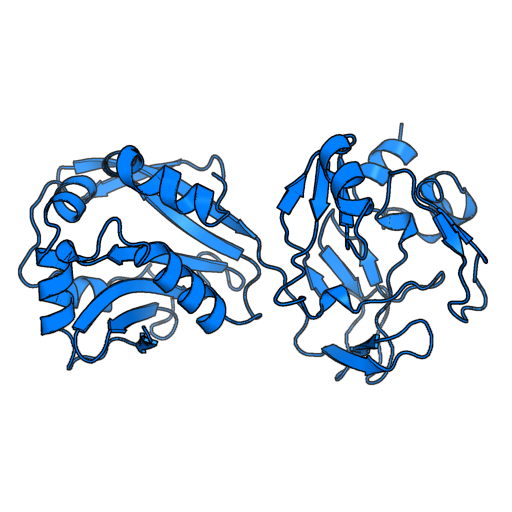1.00 90.38 212 ASN A C 1
ATOM 1663 O O . ASN A 1 212 ? -15.916 15.417 3.589 1.00 90.38 212 ASN A O 1
ATOM 1667 N N . PRO A 1 213 ? -17.140 15.805 5.434 1.00 83.88 213 PRO A N 1
ATOM 1668 C CA . PRO A 1 213 ? -17.093 14.425 5.916 1.00 83.88 213 PRO A CA 1
ATOM 1669 C C . PRO A 1 213 ? -17.891 13.459 5.012 1.00 83.88 213 PRO A C 1
ATOM 1671 O O . PRO A 1 213 ? -18.794 13.897 4.293 1.00 83.88 213 PRO A O 1
ATOM 1674 N N . PRO A 1 214 ? -17.636 12.137 5.088 1.00 86.12 214 PRO A N 1
ATOM 1675 C CA . PRO A 1 214 ? -16.730 11.458 6.023 1.00 86.12 214 PRO A CA 1
ATOM 1676 C C . PRO A 1 214 ? -15.255 11.480 5.585 1.00 86.12 214 PRO A C 1
ATOM 1678 O O . PRO A 1 214 ? -14.952 11.329 4.404 1.00 86.12 214 PRO A O 1
ATOM 1681 N N . VAL A 1 215 ? -14.343 11.610 6.558 1.00 90.50 215 VAL A N 1
ATOM 1682 C CA . VAL A 1 215 ? -12.885 11.496 6.371 1.00 90.50 215 VAL A CA 1
ATOM 1683 C C . VAL A 1 215 ? -12.346 10.513 7.406 1.00 90.50 215 VAL A C 1
ATOM 1685 O O . VAL A 1 215 ? -12.343 10.811 8.598 1.00 90.50 215 VAL A O 1
ATOM 1688 N N . ASP A 1 216 ? -11.892 9.350 6.946 1.00 93.19 216 ASP A N 1
ATOM 1689 C CA . ASP A 1 216 ? -11.265 8.344 7.803 1.00 93.19 216 ASP A CA 1
ATOM 1690 C C . ASP A 1 216 ? -9.775 8.677 7.945 1.00 93.19 216 ASP A C 1
ATOM 1692 O O . ASP A 1 216 ? -9.046 8.739 6.949 1.00 93.19 216 ASP A O 1
ATOM 1696 N N . THR A 1 217 ? -9.331 8.936 9.176 1.00 95.31 217 THR A N 1
ATOM 1697 C CA . THR A 1 217 ? -7.987 9.455 9.448 1.00 95.31 217 THR A CA 1
ATOM 1698 C C . THR A 1 217 ? -7.353 8.835 10.686 1.00 95.31 217 THR A C 1
ATOM 1700 O O . THR A 1 217 ? -8.041 8.539 11.659 1.00 95.31 217 THR A O 1
ATOM 1703 N N . ILE A 1 218 ? -6.026 8.700 10.660 1.00 96.75 218 ILE A N 1
ATOM 1704 C CA . ILE A 1 218 ? -5.190 8.258 11.784 1.00 96.75 218 ILE A CA 1
ATOM 1705 C C . ILE A 1 218 ? -4.103 9.302 12.022 1.00 96.75 218 ILE A C 1
ATOM 1707 O O . ILE A 1 218 ? -3.484 9.776 11.070 1.00 96.75 218 ILE A O 1
ATOM 1711 N N . THR A 1 219 ? -3.844 9.670 13.274 1.00 97.25 219 THR A N 1
ATOM 1712 C CA . THR A 1 219 ? -2.722 10.563 13.594 1.00 97.25 219 THR A CA 1
ATOM 1713 C C . THR A 1 219 ? -1.400 9.798 13.473 1.00 97.25 219 THR A C 1
ATOM 1715 O O . THR A 1 219 ? -1.242 8.732 14.056 1.00 97.25 219 THR A O 1
ATOM 1718 N N . LEU A 1 220 ? -0.435 10.325 12.719 1.00 96.62 220 LEU A N 1
ATOM 1719 C CA . LEU A 1 220 ? 0.901 9.726 12.588 1.00 96.62 220 LEU A CA 1
ATOM 1720 C C . LEU A 1 220 ? 1.929 10.452 13.461 1.00 96.62 220 LEU A C 1
ATOM 1722 O O . LEU A 1 220 ? 2.765 9.812 14.098 1.00 96.62 220 LEU A O 1
ATOM 1726 N N . ALA A 1 221 ? 1.834 11.780 13.515 1.00 95.00 221 ALA A N 1
ATOM 1727 C CA . ALA A 1 221 ? 2.653 12.672 14.329 1.00 95.00 221 ALA A CA 1
ATOM 1728 C C . ALA A 1 221 ? 1.884 13.978 14.613 1.00 95.00 221 ALA A C 1
ATOM 1730 O O . ALA A 1 221 ? 0.745 14.139 14.179 1.00 95.00 221 ALA A O 1
ATOM 1731 N N . ASP A 1 222 ? 2.497 14.929 15.325 1.00 91.12 222 ASP A N 1
ATOM 1732 C CA . ASP A 1 222 ? 1.815 16.164 15.743 1.00 91.12 222 ASP A CA 1
ATOM 1733 C C . ASP A 1 222 ? 1.257 17.003 14.583 1.00 91.12 222 ASP A C 1
ATOM 1735 O O . ASP A 1 222 ? 0.181 17.582 14.725 1.00 91.12 222 ASP A O 1
ATOM 1739 N N . ASP A 1 223 ? 1.944 17.042 13.437 1.00 95.25 223 ASP A N 1
ATOM 1740 C CA . ASP A 1 223 ? 1.457 17.706 12.219 1.00 95.25 223 ASP A CA 1
ATOM 1741 C C . ASP A 1 223 ? 1.394 16.770 11.005 1.00 95.25 223 ASP A C 1
ATOM 1743 O O . ASP A 1 223 ? 1.529 17.206 9.865 1.00 95.25 223 ASP A O 1
ATOM 1747 N N . GLU A 1 224 ? 1.193 15.472 11.235 1.00 97.00 224 GLU A N 1
ATOM 1748 C CA . GLU A 1 224 ? 1.067 14.495 10.154 1.00 97.00 224 GLU A CA 1
ATOM 1749 C C . GLU A 1 224 ? -0.064 13.506 10.440 1.00 97.00 224 GLU A C 1
ATOM 1751 O O . GLU A 1 224 ? -0.111 12.869 11.494 1.00 97.00 224 GLU A O 1
ATOM 1756 N N . HIS A 1 225 ? -0.966 13.356 9.472 1.00 97.12 225 HIS A N 1
ATOM 1757 C CA . HIS A 1 225 ? -2.132 12.479 9.554 1.00 97.12 225 HIS A CA 1
ATOM 1758 C C . HIS A 1 225 ? -2.238 11.627 8.300 1.00 97.12 225 HIS A C 1
ATOM 1760 O O . HIS A 1 225 ? -1.971 12.100 7.197 1.00 97.12 225 HIS A O 1
ATOM 1766 N N . LEU A 1 226 ? -2.658 10.378 8.459 1.00 96.75 226 LEU A N 1
ATOM 1767 C CA . LEU A 1 226 ? -2.952 9.469 7.363 1.00 96.75 226 LEU A CA 1
ATOM 1768 C C . LEU A 1 226 ? -4.440 9.534 7.033 1.00 96.75 226 LEU A C 1
ATOM 1770 O O . LEU A 1 226 ? -5.251 9.102 7.845 1.00 96.75 226 LEU A O 1
ATOM 1774 N N . VAL A 1 227 ? -4.792 9.996 5.836 1.00 95.81 227 VAL A N 1
ATOM 1775 C CA . VAL A 1 227 ? -6.165 9.969 5.313 1.00 95.81 227 VAL A CA 1
ATOM 1776 C C . VAL A 1 227 ? -6.331 8.776 4.382 1.00 95.81 227 VAL A C 1
ATOM 1778 O O . VAL A 1 227 ? -5.619 8.656 3.379 1.00 95.81 227 VAL A O 1
ATOM 1781 N N . LEU A 1 228 ? -7.273 7.892 4.706 1.00 94.25 228 LEU A N 1
ATOM 1782 C CA . LEU A 1 228 ? -7.544 6.695 3.912 1.00 94.25 228 LEU A CA 1
ATOM 1783 C C . LEU A 1 228 ? -8.230 7.062 2.579 1.00 94.25 228 LEU A C 1
ATOM 1785 O O . LEU A 1 228 ? -8.958 8.056 2.507 1.00 94.25 228 LEU A O 1
ATOM 1789 N N . PRO A 1 229 ? -8.040 6.259 1.516 1.00 89.19 229 PRO A N 1
ATOM 1790 C CA . PRO A 1 229 ? -8.778 6.423 0.268 1.00 89.19 229 PRO A CA 1
ATOM 1791 C C . PRO A 1 229 ? -10.293 6.301 0.475 1.00 89.19 229 PRO A C 1
ATOM 1793 O O . PRO A 1 229 ? -10.757 5.456 1.238 1.00 89.19 229 PRO A O 1
ATOM 1796 N N . SER A 1 230 ? -11.069 7.110 -0.245 1.00 87.25 230 SER A N 1
ATOM 1797 C CA . SER A 1 230 ? -12.538 7.062 -0.224 1.00 87.25 230 SER A CA 1
ATOM 1798 C C . SER A 1 230 ? -13.152 6.455 -1.487 1.00 87.25 230 SER A C 1
ATOM 1800 O O . SER A 1 230 ? -14.293 5.998 -1.434 1.00 87.25 230 SER A O 1
ATOM 1802 N N . ASP A 1 231 ? -12.409 6.413 -2.598 1.00 83.75 231 ASP A N 1
ATOM 1803 C CA . ASP A 1 231 ? -12.854 5.843 -3.871 1.00 83.75 231 ASP A CA 1
ATOM 1804 C C . ASP A 1 231 ? -11.701 5.118 -4.607 1.00 83.75 231 ASP A C 1
ATOM 1806 O O . ASP A 1 231 ? -10.743 5.774 -5.030 1.00 83.75 231 ASP A O 1
ATOM 1810 N N . PRO A 1 232 ? -11.759 3.779 -4.744 1.00 84.25 232 PRO A N 1
ATOM 1811 C CA . PRO A 1 232 ? -12.698 2.909 -4.043 1.00 84.25 232 PRO A CA 1
ATOM 1812 C C . PRO A 1 232 ? -12.444 2.954 -2.529 1.00 84.25 232 PRO A C 1
ATOM 1814 O O . PRO A 1 232 ? -11.301 3.009 -2.070 1.00 84.25 232 PRO A O 1
ATOM 1817 N N . ARG A 1 233 ? -13.516 2.903 -1.733 1.00 88.31 233 ARG A N 1
ATOM 1818 C CA . ARG A 1 233 ? -13.405 2.809 -0.272 1.00 88.31 233 ARG A CA 1
ATOM 1819 C C . ARG A 1 233 ? -12.826 1.436 0.105 1.00 88.31 233 ARG A C 1
ATOM 1821 O O . ARG A 1 233 ? -13.437 0.424 -0.250 1.00 88.31 233 ARG A O 1
ATOM 1828 N N . PRO A 1 234 ? -11.697 1.358 0.829 1.00 89.50 234 PRO A N 1
ATOM 1829 C CA . PRO A 1 234 ? -11.101 0.082 1.195 1.00 89.50 234 PRO A CA 1
ATOM 1830 C C . PRO A 1 234 ? -11.961 -0.644 2.235 1.00 89.50 234 PRO A C 1
ATOM 1832 O O . PRO A 1 234 ? -12.593 -0.020 3.085 1.00 89.50 234 PRO A O 1
ATOM 1835 N N . THR A 1 235 ? -11.939 -1.977 2.214 1.00 91.25 235 THR A N 1
ATOM 1836 C CA . THR A 1 235 ? -12.722 -2.830 3.124 1.00 91.25 235 THR A CA 1
ATOM 1837 C C . THR A 1 235 ? -12.502 -2.495 4.605 1.00 91.25 235 THR A C 1
ATOM 1839 O O . THR A 1 235 ? -13.451 -2.482 5.385 1.00 91.25 235 THR A O 1
ATOM 1842 N N . ILE A 1 236 ? -11.276 -2.162 5.010 1.00 91.00 236 ILE A N 1
ATOM 1843 C CA . ILE A 1 236 ? -10.992 -1.798 6.404 1.00 91.00 236 ILE A CA 1
ATOM 1844 C C . ILE A 1 236 ? -11.662 -0.495 6.861 1.00 91.00 236 ILE A C 1
ATOM 1846 O O . ILE A 1 236 ? -11.929 -0.339 8.048 1.00 91.00 236 ILE A O 1
ATOM 1850 N N . ALA A 1 237 ? -12.021 0.409 5.943 1.00 91.94 237 ALA A N 1
ATOM 1851 C CA . ALA A 1 237 ? -12.717 1.653 6.283 1.00 91.94 237 ALA A CA 1
ATOM 1852 C C . ALA A 1 237 ? -14.175 1.426 6.739 1.00 91.94 237 ALA A C 1
ATOM 1854 O O . ALA A 1 237 ? -14.897 2.387 6.991 1.00 91.94 237 ALA A O 1
ATOM 1855 N N . TYR A 1 238 ? -14.635 0.174 6.814 1.00 95.12 238 TYR A N 1
ATOM 1856 C CA . TYR A 1 238 ? -15.900 -0.212 7.448 1.00 95.12 238 TYR A CA 1
ATOM 1857 C C . TYR A 1 238 ? -15.712 -0.746 8.880 1.00 95.12 238 TYR A C 1
ATOM 1859 O O . TYR A 1 238 ? -16.681 -1.189 9.492 1.00 95.12 238 TYR A O 1
ATOM 1867 N N . GLY A 1 239 ? -14.486 -0.769 9.414 1.00 95.00 239 GLY A N 1
ATOM 1868 C CA . GLY A 1 239 ? -14.241 -1.098 10.819 1.00 95.00 239 GLY A CA 1
ATOM 1869 C C . GLY A 1 239 ? -14.880 -0.050 11.726 1.00 95.00 239 GLY A C 1
ATOM 1870 O O . GLY A 1 239 ? -14.712 1.140 11.485 1.00 95.00 239 GLY A O 1
ATOM 1871 N N . ASN A 1 240 ? -15.618 -0.495 12.743 1.00 97.25 240 ASN A N 1
ATOM 1872 C CA . ASN A 1 240 ? -16.362 0.389 13.638 1.00 97.25 240 ASN A CA 1
ATOM 1873 C C . ASN A 1 240 ? -15.674 0.570 14.990 1.00 97.25 240 ASN A C 1
ATOM 1875 O O . ASN A 1 240 ? -14.787 -0.187 15.388 1.00 97.25 240 ASN A O 1
ATOM 1879 N N . HIS A 1 241 ? -16.139 1.567 15.735 1.00 97.81 241 HIS A N 1
ATOM 1880 C CA . HIS A 1 241 ? -15.673 1.807 17.087 1.00 97.81 241 HIS A CA 1
ATOM 1881 C C . HIS A 1 241 ? -16.299 0.853 18.123 1.00 97.81 241 HIS A C 1
ATOM 1883 O O . HIS A 1 241 ? -17.510 0.640 18.129 1.00 97.81 241 HIS A O 1
ATOM 1889 N N . SER A 1 242 ? -15.497 0.385 19.085 1.00 98.38 242 SER A N 1
ATOM 1890 C CA . SER A 1 242 ? -15.968 -0.148 20.373 1.00 98.38 242 SER A CA 1
ATOM 1891 C C . SER A 1 242 ? -15.086 0.352 21.521 1.00 98.38 242 SER A C 1
ATOM 1893 O O . SER A 1 242 ? -13.873 0.456 21.372 1.00 98.38 242 SER A O 1
ATOM 1895 N N . CYS A 1 243 ? -15.673 0.622 22.694 1.00 98.56 243 CYS A N 1
ATOM 1896 C CA . CYS A 1 243 ? -14.923 0.908 23.934 1.00 98.56 243 CYS A CA 1
ATOM 1897 C C . CYS A 1 243 ? -14.316 -0.356 24.580 1.00 98.56 243 CYS A C 1
ATOM 1899 O O . CYS A 1 243 ? -13.600 -0.283 25.582 1.00 98.56 243 CYS A O 1
ATOM 1901 N N . ASP A 1 244 ? -14.640 -1.534 24.048 1.00 98.00 244 ASP A N 1
ATOM 1902 C CA . ASP A 1 244 ? -13.970 -2.801 24.333 1.00 98.00 244 ASP A CA 1
ATOM 1903 C C . ASP A 1 244 ? -13.657 -3.492 23.006 1.00 98.00 244 ASP A C 1
ATOM 1905 O O . ASP A 1 244 ? -14.391 -4.394 22.592 1.00 98.00 244 ASP A O 1
ATOM 1909 N N . PRO A 1 245 ? -12.627 -3.016 22.282 1.00 98.38 245 PRO A N 1
ATOM 1910 C CA . PRO A 1 245 ? -12.355 -3.499 20.942 1.00 98.38 245 PRO A CA 1
ATOM 1911 C C . PRO A 1 245 ? -11.758 -4.899 20.961 1.00 98.38 245 PRO A C 1
ATOM 1913 O O . PRO A 1 245 ? -11.156 -5.340 21.950 1.00 98.38 245 PRO A O 1
ATOM 1916 N N . ASN A 1 246 ? -11.881 -5.579 19.825 1.00 98.56 246 ASN A N 1
ATOM 1917 C CA . ASN A 1 246 ? -11.177 -6.830 19.562 1.00 98.56 246 ASN A CA 1
ATOM 1918 C C . ASN A 1 246 ? -9.892 -6.642 18.739 1.00 98.56 246 ASN A C 1
ATOM 1920 O O . ASN A 1 246 ? -9.170 -7.624 18.578 1.00 98.56 246 ASN A O 1
ATOM 1924 N N . LEU A 1 247 ? -9.563 -5.419 18.300 1.00 98.62 247 LEU A N 1
ATOM 1925 C CA . LEU A 1 247 ? -8.304 -5.097 17.619 1.00 98.62 247 LEU A CA 1
ATOM 1926 C C . LEU A 1 247 ? -7.441 -4.080 18.358 1.00 98.62 247 LEU A C 1
ATOM 1928 O O . LEU A 1 247 ? -7.964 -3.037 18.748 1.00 98.62 247 LEU A O 1
ATOM 1932 N N . TRP A 1 248 ? -6.133 -4.349 18.423 1.00 98.12 248 TRP A N 1
ATOM 1933 C CA . TRP A 1 248 ? -5.055 -3.514 18.970 1.00 98.12 248 TRP A CA 1
ATOM 1934 C C . TRP A 1 248 ? -4.220 -2.842 17.895 1.00 98.12 248 TRP A C 1
ATOM 1936 O O . TRP A 1 248 ? -3.889 -3.475 16.898 1.00 98.12 248 TRP A O 1
ATOM 1946 N N . TRP A 1 249 ? -3.793 -1.603 18.149 1.00 98.06 249 TRP A N 1
ATOM 1947 C CA . TRP A 1 249 ? -2.678 -1.007 17.417 1.00 98.06 249 TRP A CA 1
ATOM 1948 C C . TRP A 1 249 ? -1.369 -1.639 17.879 1.00 98.06 249 TRP A C 1
ATOM 1950 O O . TRP A 1 249 ? -1.114 -1.748 19.083 1.00 98.06 249 TRP A O 1
ATOM 1960 N N . ILE A 1 250 ? -0.553 -2.056 16.916 1.00 97.56 250 ILE A N 1
ATOM 1961 C CA . ILE A 1 250 ? 0.808 -2.561 17.163 1.00 97.56 250 ILE A CA 1
ATOM 1962 C C . ILE A 1 250 ? 1.882 -1.644 16.567 1.00 97.56 250 ILE A C 1
ATOM 1964 O O . ILE A 1 250 ? 3.047 -1.713 16.947 1.00 97.56 250 ILE A O 1
ATOM 1968 N N . ASP A 1 251 ? 1.474 -0.753 15.665 1.00 96.44 251 ASP A N 1
ATOM 1969 C CA . ASP A 1 251 ? 2.243 0.378 15.161 1.00 96.44 251 ASP A CA 1
ATOM 1970 C C . ASP A 1 251 ? 1.267 1.495 14.717 1.00 96.44 251 ASP A C 1
ATOM 1972 O O . ASP A 1 251 ? 0.091 1.484 15.081 1.00 96.44 251 ASP A O 1
ATOM 1976 N N . ALA A 1 252 ? 1.740 2.489 13.958 1.00 94.44 252 ALA A N 1
ATOM 1977 C CA . ALA A 1 252 ? 0.922 3.626 13.523 1.00 94.44 252 ALA A CA 1
ATOM 1978 C C . ALA A 1 252 ? -0.207 3.276 12.533 1.00 94.44 252 ALA A C 1
ATOM 1980 O O . ALA A 1 252 ? -1.119 4.078 12.349 1.00 94.44 252 ALA A O 1
ATOM 1981 N N . VAL A 1 253 ? -0.129 2.131 11.853 1.00 95.75 253 VAL A N 1
ATOM 1982 C CA . VAL A 1 253 ? -1.015 1.770 10.737 1.00 95.75 253 VAL A CA 1
ATOM 1983 C C . VAL A 1 253 ? -1.488 0.316 10.759 1.00 95.75 253 VAL A C 1
ATOM 1985 O O . VAL A 1 253 ? -2.348 -0.046 9.958 1.00 95.75 253 VAL A O 1
ATOM 1988 N N . THR A 1 254 ? -0.958 -0.524 11.642 1.00 97.56 254 THR A N 1
ATOM 1989 C CA . THR A 1 254 ? -1.250 -1.957 11.691 1.00 97.56 254 THR A CA 1
ATOM 1990 C C . THR A 1 254 ? -2.099 -2.299 12.910 1.00 97.56 254 THR A C 1
ATOM 1992 O O . THR A 1 254 ? -1.780 -1.921 14.041 1.00 97.56 254 THR A O 1
ATOM 1995 N N . LEU A 1 255 ? -3.169 -3.059 12.661 1.00 98.38 255 LEU A N 1
ATOM 1996 C CA . LEU A 1 255 ? -4.063 -3.594 13.681 1.00 98.38 255 LEU A CA 1
ATOM 1997 C C . LEU A 1 255 ? -3.945 -5.118 13.772 1.00 98.38 255 LEU A C 1
ATOM 1999 O O . LEU A 1 255 ? -3.947 -5.818 12.755 1.00 98.38 255 LEU A O 1
ATOM 2003 N N . GLU A 1 256 ? -3.932 -5.622 14.999 1.00 98.38 256 GLU A N 1
ATOM 2004 C CA . GLU A 1 256 ? -3.829 -7.040 15.343 1.00 98.38 256 GLU A CA 1
ATOM 2005 C C . GLU A 1 256 ? -5.012 -7.481 16.210 1.00 98.38 256 GLU A C 1
ATOM 2007 O O . GLU A 1 256 ? -5.551 -6.699 16.992 1.00 98.38 256 GLU A O 1
ATOM 2012 N N . ALA A 1 257 ? -5.416 -8.745 16.108 1.00 98.69 257 ALA A N 1
ATOM 2013 C CA . ALA A 1 257 ? -6.427 -9.321 16.980 1.00 98.69 257 ALA A CA 1
ATOM 2014 C C . ALA A 1 257 ? -5.943 -9.390 18.444 1.00 98.69 257 ALA A C 1
ATOM 2016 O O . ALA A 1 257 ? -5.061 -10.171 18.805 1.00 98.69 257 ALA A O 1
ATOM 2017 N N . ARG A 1 258 ? -6.604 -8.630 19.326 1.00 98.44 258 ARG A N 1
ATOM 2018 C CA . ARG A 1 258 ? -6.383 -8.623 20.787 1.00 98.44 258 ARG A CA 1
ATOM 2019 C C . ARG A 1 258 ? -6.586 -9.995 21.430 1.00 98.44 258 ARG A C 1
ATOM 2021 O O . ARG A 1 258 ? -5.973 -10.333 22.448 1.00 98.44 258 ARG A O 1
ATOM 2028 N N . ARG A 1 259 ? -7.569 -10.722 20.911 1.00 98.50 259 ARG A N 1
ATOM 2029 C CA . ARG A 1 259 ? -8.072 -12.014 21.381 1.00 98.50 259 ARG A CA 1
ATOM 2030 C C . ARG A 1 259 ? -8.520 -12.824 20.173 1.00 98.50 259 ARG A C 1
ATOM 2032 O O . ARG A 1 259 ? -8.656 -12.262 19.093 1.00 98.50 259 ARG A O 1
ATOM 2039 N N . ASP A 1 260 ? -8.827 -14.097 20.380 1.00 98.69 260 ASP A N 1
ATOM 2040 C CA . ASP A 1 260 ? -9.479 -14.894 19.345 1.00 98.69 260 ASP A CA 1
ATOM 2041 C C . ASP A 1 260 ? -10.832 -14.267 18.972 1.00 98.69 260 ASP A C 1
ATOM 2043 O O . ASP A 1 260 ? -11.596 -13.835 19.847 1.00 98.69 260 ASP A O 1
ATOM 2047 N N . ILE A 1 261 ? -11.107 -14.202 17.670 1.00 98.75 261 ILE A N 1
ATOM 2048 C CA . ILE A 1 261 ? -12.321 -13.633 17.082 1.00 98.75 261 ILE A CA 1
ATOM 2049 C C . ILE A 1 261 ? -13.031 -14.741 16.308 1.00 98.75 261 ILE A C 1
ATOM 2051 O O . ILE A 1 261 ? -12.481 -15.317 15.365 1.00 98.75 261 ILE A O 1
ATOM 2055 N N . ALA A 1 262 ? -14.259 -15.051 16.707 1.00 98.62 262 ALA A N 1
ATOM 2056 C CA . ALA A 1 262 ? -15.076 -16.057 16.053 1.00 98.62 262 ALA A CA 1
ATOM 2057 C C . ALA A 1 262 ? -15.683 -15.533 14.735 1.00 98.62 262 ALA A C 1
ATOM 2059 O O . ALA A 1 262 ? -15.930 -14.331 14.587 1.00 98.62 262 ALA A O 1
ATOM 2060 N N . PRO A 1 263 ? -15.997 -16.425 13.774 1.00 98.56 263 PRO A N 1
ATOM 2061 C CA . PRO A 1 263 ? -16.780 -16.051 12.604 1.00 98.56 263 PRO A CA 1
ATOM 2062 C C . PRO A 1 263 ? -18.099 -15.377 13.006 1.00 98.56 263 PRO A C 1
ATOM 2064 O O . PRO A 1 263 ? -18.831 -15.874 13.860 1.00 98.56 263 PRO A O 1
ATOM 2067 N N . GLY A 1 264 ? -18.427 -14.271 12.347 1.00 98.31 264 GLY A N 1
ATOM 2068 C CA . GLY A 1 264 ? -19.630 -13.481 12.591 1.00 98.31 264 GLY A CA 1
ATOM 2069 C C . GLY A 1 264 ? -19.472 -12.376 13.633 1.00 98.31 264 GLY A C 1
ATOM 2070 O O . GLY A 1 264 ? -20.383 -11.561 13.747 1.00 98.31 264 GLY A O 1
ATOM 2071 N N . GLU A 1 265 ? -18.349 -12.299 14.351 1.00 98.44 265 GLU A N 1
ATOM 2072 C CA . GLU A 1 265 ? -18.060 -11.152 15.214 1.00 98.44 265 GLU A CA 1
ATOM 2073 C C . GLU A 1 265 ? -17.711 -9.903 14.390 1.00 98.44 265 GLU A C 1
ATOM 2075 O O . GLU A 1 265 ? -17.039 -9.987 13.356 1.00 98.44 265 GLU A O 1
ATOM 2080 N N . GLU A 1 266 ? -18.166 -8.738 14.859 1.00 98.44 266 GLU A N 1
ATOM 2081 C CA . GLU A 1 266 ? -17.801 -7.443 14.282 1.00 98.44 266 GLU A CA 1
ATOM 2082 C C . GLU A 1 266 ? -16.393 -7.047 14.732 1.00 98.44 266 GLU A C 1
ATOM 2084 O O . GLU A 1 266 ? -16.048 -7.102 15.913 1.00 98.44 266 GLU A O 1
ATOM 2089 N N . ILE A 1 267 ? -15.573 -6.651 13.772 1.00 98.19 267 ILE A N 1
ATOM 2090 C CA . ILE A 1 267 ? -14.220 -6.161 13.960 1.00 98.19 267 ILE A CA 1
ATOM 2091 C C . ILE A 1 267 ? -14.284 -4.695 14.364 1.00 98.19 267 ILE A C 1
ATOM 2093 O O . ILE A 1 267 ? -14.858 -3.866 13.653 1.00 98.19 267 ILE A O 1
ATOM 2097 N N . THR A 1 268 ? -13.685 -4.382 15.509 1.00 98.56 268 THR A N 1
ATOM 2098 C CA . THR A 1 268 ? -13.740 -3.043 16.092 1.00 98.56 268 THR A CA 1
ATOM 2099 C C . THR A 1 268 ? -12.395 -2.597 16.643 1.00 98.56 268 THR A C 1
ATOM 2101 O O . THR A 1 268 ? -11.625 -3.400 17.176 1.00 98.56 268 THR A O 1
ATOM 2104 N N . SER A 1 269 ? -12.140 -1.294 16.555 1.00 98.00 269 SER A N 1
ATOM 2105 C CA . SER A 1 269 ? -10.994 -0.616 17.168 1.00 98.00 269 SER A CA 1
ATOM 2106 C C . SER A 1 269 ? -11.463 0.538 18.061 1.00 98.00 269 SER A C 1
ATOM 2108 O O . SER A 1 269 ? -12.611 0.991 18.001 1.00 98.00 269 SER A O 1
ATOM 2110 N N . ASP A 1 270 ? -10.589 1.021 18.941 1.00 98.19 270 ASP A N 1
ATOM 2111 C CA . ASP A 1 270 ? -10.887 2.204 19.742 1.00 98.19 270 ASP A CA 1
ATOM 2112 C C . ASP A 1 270 ? -10.427 3.474 19.011 1.00 98.19 270 ASP A C 1
ATOM 2114 O O . ASP A 1 270 ? -9.228 3.699 18.883 1.00 98.19 270 ASP A O 1
ATOM 2118 N N . TYR A 1 271 ? -11.336 4.344 18.564 1.00 97.38 271 TYR A N 1
ATOM 2119 C CA . TYR A 1 271 ? -10.948 5.547 17.814 1.00 97.38 271 TYR A CA 1
ATOM 2120 C C . TYR A 1 271 ? -10.155 6.548 18.664 1.00 97.38 271 TYR A C 1
ATOM 2122 O O . TYR A 1 271 ? -9.340 7.298 18.125 1.00 97.38 271 TYR A O 1
ATOM 2130 N N . GLY A 1 272 ? -10.323 6.526 19.992 1.00 97.25 272 GLY A N 1
ATOM 2131 C CA . GLY A 1 272 ? -9.521 7.337 20.912 1.00 97.25 272 GLY A CA 1
ATOM 2132 C C . GLY A 1 272 ? -8.055 6.896 20.976 1.00 97.25 272 GLY A C 1
ATOM 2133 O O . GLY A 1 272 ? -7.205 7.658 21.423 1.00 97.25 272 GLY A O 1
ATOM 2134 N N . THR A 1 273 ? -7.733 5.689 20.493 1.00 97.50 273 THR A N 1
ATOM 2135 C CA . THR A 1 273 ? -6.353 5.165 20.451 1.00 97.50 273 THR A CA 1
ATOM 2136 C C . THR A 1 273 ? -5.603 5.471 19.166 1.00 97.50 273 THR A C 1
ATOM 2138 O O . THR A 1 273 ? -4.429 5.126 19.063 1.00 97.50 273 THR A O 1
ATOM 2141 N N . SER A 1 274 ? -6.262 6.119 18.204 1.00 96.62 274 SER A N 1
ATOM 2142 C CA . SER A 1 274 ? -5.704 6.456 16.891 1.00 96.62 274 SER A CA 1
ATOM 2143 C C . SER A 1 274 ? -5.882 7.920 16.493 1.00 96.62 274 SER A C 1
ATOM 2145 O O . SER A 1 274 ? -5.466 8.315 15.403 1.00 96.62 274 SER A O 1
ATOM 2147 N N . THR A 1 275 ? -6.494 8.727 17.360 1.00 93.94 275 THR A N 1
ATOM 2148 C CA . THR A 1 275 ? -6.834 10.121 17.072 1.00 93.94 275 THR A CA 1
ATOM 2149 C C . THR A 1 275 ? -6.202 11.030 18.114 1.00 93.94 275 THR A C 1
ATOM 2151 O O . THR A 1 275 ? -6.525 10.931 19.290 1.00 93.94 275 THR A O 1
ATOM 2154 N N . GLY A 1 276 ? -5.299 11.911 17.681 1.00 89.44 276 GLY A N 1
ATOM 2155 C CA . GLY A 1 276 ? -4.619 12.897 18.530 1.00 89.44 276 GLY A CA 1
ATOM 2156 C C . GLY A 1 276 ? -4.936 14.346 18.160 1.00 89.44 276 GLY A C 1
ATOM 2157 O O . GLY A 1 276 ? -4.118 15.233 18.415 1.00 89.44 276 GLY A O 1
ATOM 2158 N N . THR A 1 277 ? -6.071 14.575 17.502 1.00 87.50 277 THR A N 1
ATOM 2159 C CA . THR A 1 277 ? -6.558 15.884 17.042 1.00 87.50 277 THR A CA 1
ATOM 2160 C C . THR A 1 277 ? -7.851 16.276 17.758 1.00 87.50 277 THR A C 1
ATOM 2162 O O . THR A 1 277 ? -8.369 15.521 18.578 1.00 87.50 277 THR A O 1
ATOM 2165 N N . ASP A 1 278 ? -8.383 17.460 17.441 1.00 87.81 278 ASP A N 1
ATOM 2166 C CA . ASP A 1 278 ? -9.719 17.873 17.876 1.00 87.81 278 ASP A CA 1
ATOM 2167 C C . ASP A 1 278 ? -10.778 16.960 17.234 1.00 87.81 278 ASP A C 1
ATOM 2169 O O . ASP A 1 278 ? -11.174 17.132 16.079 1.00 87.81 278 ASP A O 1
ATOM 2173 N N . PHE A 1 279 ? -11.149 15.919 17.974 1.00 90.94 279 PHE A N 1
ATOM 2174 C CA . PHE A 1 279 ? -12.105 14.892 17.595 1.00 90.94 279 PHE A CA 1
ATOM 2175 C C . PHE A 1 279 ? -13.018 14.604 18.775 1.00 90.94 279 PHE A C 1
ATOM 2177 O O . PHE A 1 279 ? -12.561 14.436 19.909 1.00 90.94 279 PHE A O 1
ATOM 2184 N N . GLU A 1 280 ? -14.307 14.486 18.481 1.00 94.94 280 GLU A N 1
ATOM 2185 C CA . GLU A 1 280 ? -15.323 14.102 19.440 1.00 94.94 280 GLU A CA 1
ATOM 2186 C C . GLU A 1 280 ? -16.447 13.326 18.752 1.00 94.94 280 GLU A C 1
ATOM 2188 O O . GLU A 1 280 ? -16.906 13.685 17.668 1.00 94.94 280 GLU A O 1
ATOM 2193 N N . MET A 1 281 ? -16.923 12.277 19.418 1.00 94.81 281 MET A N 1
ATOM 2194 C CA . MET A 1 281 ? -18.020 11.434 18.957 1.00 94.81 281 MET A CA 1
ATOM 2195 C C . MET A 1 281 ? -18.857 10.958 20.147 1.00 94.81 281 MET A C 1
ATOM 2197 O O . MET A 1 281 ? -18.312 10.421 21.112 1.00 94.81 281 MET A O 1
ATOM 2201 N N . ALA A 1 282 ? -20.184 11.085 20.066 1.00 97.38 282 ALA A N 1
ATOM 2202 C CA . ALA A 1 282 ? -21.090 10.377 20.973 1.00 97.38 282 ALA A CA 1
ATOM 2203 C C . ALA A 1 282 ? -21.044 8.866 20.683 1.00 97.38 282 ALA A C 1
ATOM 2205 O O . ALA A 1 282 ? -21.037 8.460 19.522 1.00 97.38 282 ALA A O 1
ATOM 2206 N N . CYS A 1 283 ? -21.007 8.036 21.724 1.00 97.81 283 CYS A N 1
ATOM 2207 C CA . CYS A 1 283 ? -20.794 6.596 21.604 1.00 97.81 283 CYS A CA 1
ATOM 2208 C C . CYS A 1 283 ? -21.947 5.796 22.208 1.00 97.81 283 CYS A C 1
ATOM 2210 O O . CYS A 1 283 ? -22.280 5.966 23.379 1.00 97.81 283 CYS A O 1
ATOM 2212 N N . ASP A 1 284 ? -22.481 4.870 21.413 1.00 96.88 284 ASP A N 1
ATOM 2213 C CA . ASP A 1 284 ? -23.465 3.867 21.828 1.00 96.88 284 ASP A CA 1
ATOM 2214 C C . ASP A 1 284 ? -23.064 2.472 21.310 1.00 96.88 284 ASP A C 1
ATOM 2216 O O . ASP A 1 284 ? -23.853 1.723 20.749 1.00 96.88 284 ASP A O 1
ATOM 2220 N N . CYS A 1 285 ? -21.777 2.122 21.444 1.00 97.44 285 CYS A N 1
ATOM 2221 C CA . CYS A 1 285 ? -21.207 0.895 20.862 1.00 97.44 285 CYS A CA 1
ATOM 2222 C C . CYS A 1 285 ? -21.725 -0.427 21.466 1.00 97.44 285 CYS A C 1
ATOM 2224 O O . CYS A 1 285 ? -21.268 -1.499 21.077 1.00 97.44 285 CYS A O 1
ATOM 2226 N N . GLY A 1 286 ? -22.619 -0.373 22.457 1.00 95.69 286 GLY A N 1
ATOM 2227 C CA . GLY A 1 286 ? -23.205 -1.550 23.107 1.00 95.69 286 GLY A CA 1
ATOM 2228 C C . GLY A 1 286 ? -22.284 -2.309 24.074 1.00 95.69 286 GLY A C 1
ATOM 2229 O O . GLY A 1 286 ? -22.741 -3.236 24.741 1.00 95.69 286 GLY A O 1
ATOM 2230 N N . SER A 1 287 ? -21.009 -1.929 24.203 1.00 97.38 287 SER A N 1
ATOM 2231 C CA . SER A 1 287 ? -20.108 -2.506 25.209 1.00 97.38 287 SER A CA 1
ATOM 2232 C C . SER A 1 287 ? -20.558 -2.154 26.634 1.00 97.38 287 SER A C 1
ATOM 2234 O O . SER A 1 287 ? -20.950 -1.020 26.907 1.00 97.38 287 SER A O 1
ATOM 2236 N N . SER A 1 288 ? -20.391 -3.076 27.589 1.00 97.38 288 SER A N 1
ATOM 2237 C CA . SER A 1 288 ? -20.568 -2.781 29.022 1.00 97.38 288 SER A CA 1
ATOM 2238 C C . SER A 1 288 ? -19.559 -1.759 29.559 1.00 97.38 288 SER A C 1
ATOM 2240 O O . SER A 1 288 ? -19.743 -1.228 30.649 1.00 97.38 288 SER A O 1
ATOM 2242 N N . LEU A 1 289 ? -18.488 -1.500 28.804 1.00 97.06 289 LEU A N 1
ATOM 2243 C CA . LEU A 1 289 ? -17.454 -0.508 29.092 1.00 97.06 289 LEU A CA 1
ATOM 2244 C C . LEU A 1 289 ? -17.623 0.753 28.229 1.00 97.06 289 LEU A C 1
ATOM 2246 O O . LEU A 1 289 ? -16.671 1.515 28.056 1.00 97.06 289 LEU A O 1
ATOM 2250 N N . CYS A 1 290 ? -18.809 0.964 27.643 1.00 98.06 290 CYS A N 1
ATOM 2251 C CA . CYS A 1 290 ? -19.088 2.134 26.819 1.00 98.06 290 CYS A CA 1
ATOM 2252 C C . CYS A 1 290 ? -18.821 3.431 27.596 1.00 98.06 290 CYS A C 1
ATOM 2254 O O . CYS A 1 290 ? -19.358 3.652 28.681 1.00 98.06 290 CYS A O 1
ATOM 2256 N N . ARG A 1 291 ? -18.003 4.311 27.009 1.00 97.75 291 ARG A N 1
ATOM 2257 C CA . ARG A 1 291 ? -17.642 5.613 27.589 1.00 97.75 291 ARG A CA 1
ATOM 2258 C C . ARG A 1 291 ? -18.701 6.691 27.348 1.00 97.75 291 ARG A C 1
ATOM 2260 O O . ARG A 1 291 ? -18.586 7.776 27.906 1.00 97.75 291 ARG A O 1
ATOM 2267 N N . GLY A 1 292 ? -19.683 6.443 26.477 1.00 97.88 292 GLY A N 1
ATOM 2268 C CA . GLY A 1 292 ? -20.705 7.415 26.059 1.00 97.88 292 GLY A CA 1
ATOM 2269 C C . GLY A 1 292 ? -20.190 8.530 25.139 1.00 97.88 292 GLY A C 1
ATOM 2270 O O . GLY A 1 292 ? -20.952 9.084 24.349 1.00 97.88 292 GLY A O 1
ATOM 2271 N N . LYS A 1 293 ? -18.893 8.840 25.191 1.00 97.81 293 LYS A N 1
ATOM 2272 C CA . LYS A 1 293 ? -18.222 9.832 24.353 1.00 97.81 293 LYS A CA 1
ATOM 2273 C C . LYS A 1 293 ? -16.757 9.451 24.153 1.00 97.81 293 LYS A C 1
ATOM 2275 O O . LYS A 1 293 ? -16.108 9.022 25.107 1.00 97.81 293 LYS A O 1
ATOM 2280 N N . ILE A 1 294 ? -16.277 9.584 22.920 1.00 97.75 294 ILE A N 1
ATOM 2281 C CA . ILE A 1 294 ? -14.890 9.329 22.511 1.00 97.75 294 ILE A CA 1
ATOM 2282 C C . ILE A 1 294 ? -14.280 10.647 22.082 1.00 97.75 294 ILE A C 1
ATOM 2284 O O . ILE A 1 294 ? -14.950 11.422 21.395 1.00 97.75 294 ILE A O 1
ATOM 2288 N N . THR A 1 295 ? -13.037 10.900 22.474 1.00 96.94 295 THR A N 1
ATOM 2289 C CA . THR A 1 295 ?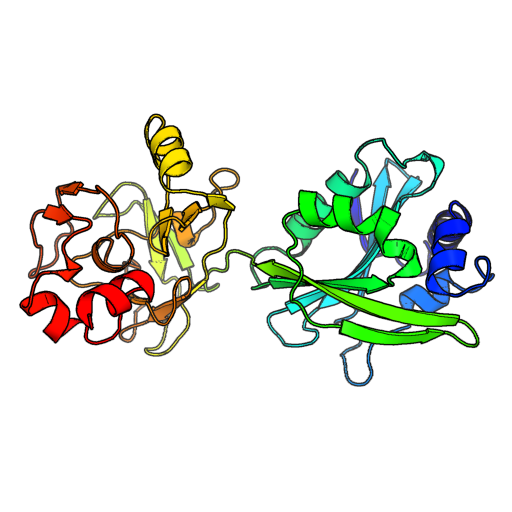 -12.337 12.135 22.116 1.00 96.94 295 THR A CA 1
ATOM 2290 C C . THR A 1 295 ? -10.896 11.872 21.702 1.00 96.94 295 THR A C 1
ATOM 2292 O O . THR A 1 295 ? -10.316 10.838 22.033 1.00 96.94 295 THR A O 1
ATOM 2295 N N . GLY A 1 296 ? -10.285 12.842 21.019 1.00 95.06 296 GLY A N 1
ATOM 2296 C CA . GLY A 1 296 ? -8.843 12.830 20.742 1.00 95.06 296 GLY A CA 1
ATOM 2297 C C . GLY A 1 296 ? -7.954 13.005 21.983 1.00 95.06 296 GLY A C 1
ATOM 2298 O O . GLY A 1 296 ? -6.733 12.929 21.881 1.00 95.06 296 GLY A O 1
ATOM 2299 N N . GLU A 1 297 ? -8.551 13.212 23.162 1.00 96.56 297 GLU A N 1
ATOM 2300 C CA . GLU A 1 297 ? -7.861 13.343 24.451 1.00 96.56 297 GLU A CA 1
ATOM 2301 C C . GLU A 1 297 ? -8.055 12.115 25.355 1.00 96.56 297 GLU A C 1
ATOM 2303 O O . GLU A 1 297 ? -7.647 12.124 26.515 1.00 96.56 297 GLU A O 1
ATOM 2308 N N . ASP A 1 298 ? -8.647 11.026 24.848 1.00 97.25 298 ASP A N 1
ATOM 2309 C CA . ASP A 1 298 ? -8.840 9.795 25.628 1.00 97.25 298 ASP A CA 1
ATOM 2310 C C . ASP A 1 298 ? -7.510 9.185 26.116 1.00 97.25 298 ASP A C 1
ATOM 2312 O O . ASP A 1 298 ? -7.482 8.512 27.146 1.00 97.25 298 ASP A O 1
ATOM 2316 N N . TRP A 1 299 ? -6.389 9.489 25.452 1.00 96.62 299 TRP A N 1
ATOM 2317 C CA . TRP A 1 299 ? -5.039 9.130 25.906 1.00 96.62 299 TRP A CA 1
ATOM 2318 C C . TRP A 1 299 ? -4.669 9.738 27.267 1.00 96.62 299 TRP A C 1
ATOM 2320 O O . TRP A 1 299 ? -3.708 9.286 27.888 1.00 96.62 299 TRP A O 1
ATOM 2330 N N . GLN A 1 300 ? -5.399 10.748 27.754 1.00 96.81 300 GLN A N 1
ATOM 2331 C CA . GLN A 1 300 ? -5.173 11.371 29.062 1.00 96.81 300 GLN A CA 1
ATOM 2332 C C . GLN A 1 300 ? -5.759 10.576 30.238 1.00 96.81 300 GLN A C 1
ATOM 2334 O O . GLN A 1 300 ? -5.462 10.878 31.391 1.00 96.81 300 GLN A O 1
ATOM 2339 N N . ARG A 1 301 ? -6.594 9.573 29.959 1.00 97.12 301 ARG A N 1
ATOM 2340 C CA . ARG A 1 301 ? -7.384 8.856 30.963 1.00 97.12 301 ARG A CA 1
ATOM 2341 C C . ARG A 1 301 ? -6.614 7.674 31.534 1.00 97.12 301 ARG A C 1
ATOM 2343 O O . ARG A 1 301 ? -6.288 6.733 30.808 1.00 97.12 301 ARG A O 1
ATOM 2350 N N . ASP A 1 302 ? -6.354 7.703 32.836 1.00 97.44 302 ASP A N 1
ATOM 2351 C CA . ASP A 1 302 ? -5.526 6.699 33.511 1.00 97.44 302 ASP A CA 1
ATOM 2352 C C . ASP A 1 302 ? -6.094 5.281 33.386 1.00 97.44 302 ASP A C 1
ATOM 2354 O O . ASP A 1 302 ? -5.343 4.341 33.132 1.00 97.44 302 ASP A O 1
ATOM 2358 N N . GLU A 1 303 ? -7.418 5.123 33.439 1.00 96.75 303 GLU A N 1
ATOM 2359 C CA . GLU A 1 303 ? -8.058 3.817 33.285 1.00 96.75 303 GLU A CA 1
ATOM 2360 C C . GLU A 1 303 ? -7.868 3.216 31.882 1.00 96.75 303 GLU A C 1
ATOM 2362 O O . GLU A 1 303 ? -7.806 1.995 31.730 1.00 96.75 303 GLU A O 1
ATOM 2367 N N . LEU A 1 304 ? -7.758 4.055 30.844 1.00 97.62 304 LEU A N 1
ATOM 2368 C CA . LEU A 1 304 ? -7.489 3.589 29.483 1.00 97.62 304 LEU A CA 1
ATOM 2369 C C . LEU A 1 304 ? -6.008 3.278 29.300 1.00 97.62 304 LEU A C 1
ATOM 2371 O O . LEU A 1 304 ? -5.678 2.262 28.691 1.00 97.62 304 LEU A O 1
ATOM 2375 N N . ARG A 1 305 ? -5.120 4.110 29.857 1.00 97.69 305 ARG A N 1
ATOM 2376 C CA . ARG A 1 305 ? -3.670 3.865 29.849 1.00 97.69 305 ARG A CA 1
ATOM 2377 C C . ARG A 1 305 ? -3.335 2.524 30.495 1.00 97.69 305 ARG A C 1
ATOM 2379 O O . ARG A 1 305 ? -2.615 1.732 29.899 1.00 97.69 305 ARG A O 1
ATOM 2386 N N . GLU A 1 306 ? -3.902 2.243 31.667 1.00 97.31 306 GLU A N 1
ATOM 2387 C CA . GLU A 1 306 ? -3.699 0.970 32.366 1.00 97.31 306 GLU A CA 1
ATOM 2388 C C . GLU A 1 306 ? -4.227 -0.214 31.546 1.00 97.31 306 GLU A C 1
ATOM 2390 O O . GLU A 1 306 ? -3.546 -1.226 31.385 1.00 97.31 306 GLU A O 1
ATOM 2395 N N . ARG A 1 307 ? -5.432 -0.083 30.981 1.00 96.81 307 ARG A N 1
ATOM 2396 C CA . ARG A 1 307 ? -6.086 -1.173 30.252 1.00 96.81 307 ARG A CA 1
ATOM 2397 C C . ARG A 1 307 ? -5.438 -1.486 28.906 1.00 96.81 307 ARG A C 1
ATOM 2399 O O . ARG A 1 307 ? -5.429 -2.650 28.506 1.00 96.81 307 ARG A O 1
ATOM 2406 N N . TYR A 1 308 ? -4.981 -0.470 28.178 1.00 97.56 308 TYR A N 1
ATOM 2407 C CA . TYR A 1 308 ? -4.427 -0.635 26.832 1.00 97.56 308 TYR A CA 1
ATOM 2408 C C . TYR A 1 308 ? -2.905 -0.759 26.832 1.00 97.56 308 TYR A C 1
ATOM 2410 O O . TYR A 1 308 ? -2.355 -1.274 25.862 1.00 97.56 308 TYR A O 1
ATOM 2418 N N . GLY A 1 309 ? -2.220 -0.348 27.904 1.00 97.00 309 GLY A N 1
ATOM 2419 C CA . GLY A 1 309 ? -0.764 -0.399 27.982 1.00 97.00 309 GLY A CA 1
ATOM 2420 C C . GLY A 1 309 ? -0.137 0.329 26.795 1.00 97.00 309 GLY A C 1
ATOM 2421 O O . GLY A 1 309 ? -0.386 1.515 26.592 1.00 97.00 309 GLY A O 1
ATOM 2422 N N . ASP A 1 310 ? 0.617 -0.406 25.978 1.00 96.94 310 ASP A N 1
ATOM 2423 C CA . ASP A 1 310 ? 1.302 0.124 24.796 1.00 96.94 310 ASP A CA 1
ATOM 2424 C C . ASP A 1 310 ? 0.483 0.026 23.488 1.00 96.94 310 ASP A C 1
ATOM 2426 O O . ASP A 1 310 ? 1.001 0.340 22.420 1.00 96.94 310 ASP A O 1
ATOM 2430 N N . HIS A 1 311 ? -0.796 -0.365 23.533 1.00 97.94 311 HIS A N 1
ATOM 2431 C CA . HIS A 1 311 ? -1.653 -0.532 22.344 1.00 97.94 311 HIS A CA 1
ATOM 2432 C C . HIS A 1 311 ? -2.312 0.771 21.866 1.00 97.94 311 HIS A C 1
ATOM 2434 O O . HIS A 1 311 ? -3.519 0.837 21.622 1.00 97.94 311 HIS A O 1
ATOM 2440 N N . TRP A 1 312 ? -1.496 1.812 21.722 1.00 98.06 312 TRP A N 1
ATOM 2441 C CA . TRP A 1 312 ? -1.862 3.099 21.135 1.00 98.06 312 TRP A CA 1
ATOM 2442 C C . TRP A 1 312 ? -0.987 3.350 19.911 1.00 98.06 312 TRP A C 1
ATOM 2444 O O . TRP A 1 312 ? 0.138 2.854 19.838 1.00 98.06 312 TRP A O 1
ATOM 2454 N N . ILE A 1 313 ? -1.452 4.176 18.973 1.00 97.88 313 ILE A N 1
ATOM 2455 C CA . ILE A 1 313 ? -0.562 4.648 17.907 1.00 97.88 313 ILE A CA 1
ATOM 2456 C C . ILE A 1 313 ? 0.672 5.361 18.507 1.00 97.88 313 ILE A C 1
ATOM 2458 O O . ILE A 1 313 ? 0.558 6.021 19.551 1.00 97.88 313 ILE A O 1
ATOM 2462 N N . PRO A 1 314 ? 1.848 5.305 17.851 1.00 97.44 314 PRO A N 1
ATOM 2463 C CA . PRO A 1 314 ? 3.085 5.885 18.375 1.00 97.44 314 PRO A CA 1
ATOM 2464 C C . PRO A 1 314 ? 2.979 7.363 18.769 1.00 97.44 314 PRO A C 1
ATOM 2466 O O . PRO A 1 314 ? 3.537 7.763 19.789 1.00 97.44 314 PRO A O 1
ATOM 2469 N N . ALA A 1 315 ? 2.219 8.167 18.016 1.00 97.06 315 ALA A N 1
ATOM 2470 C CA . ALA A 1 315 ? 2.003 9.579 18.333 1.00 97.06 315 ALA A CA 1
ATOM 2471 C C . ALA A 1 315 ? 1.399 9.785 19.734 1.00 97.06 315 ALA A C 1
ATOM 2473 O O . ALA A 1 315 ? 1.821 10.679 20.464 1.00 97.06 315 ALA A O 1
ATOM 2474 N N . LEU A 1 316 ? 0.446 8.938 20.134 1.00 97.31 316 LEU A N 1
ATOM 2475 C CA . LEU A 1 316 ? -0.192 9.020 21.448 1.00 97.31 316 LEU A CA 1
ATOM 2476 C C . LEU A 1 316 ? 0.684 8.408 22.544 1.00 97.31 316 LEU A C 1
ATOM 2478 O O . LEU A 1 316 ? 0.755 8.974 23.632 1.00 97.31 316 LEU A O 1
ATOM 2482 N N . LEU A 1 317 ? 1.411 7.318 22.264 1.00 97.12 317 LEU A N 1
ATOM 2483 C CA . LEU A 1 317 ? 2.386 6.765 23.217 1.00 97.12 317 LEU A CA 1
ATOM 2484 C C . LEU A 1 317 ? 3.447 7.792 23.607 1.00 97.12 317 LEU A C 1
ATOM 2486 O O . LEU A 1 317 ? 3.793 7.894 24.783 1.00 97.12 317 LEU A O 1
ATOM 2490 N N . ASN A 1 318 ? 3.938 8.570 22.639 1.00 95.69 318 ASN A N 1
ATOM 2491 C CA . ASN A 1 318 ? 4.896 9.639 22.908 1.00 95.69 318 ASN A CA 1
ATOM 2492 C C . ASN A 1 318 ? 4.308 10.670 23.883 1.00 95.69 318 ASN A C 1
ATOM 2494 O O . ASN A 1 318 ? 4.957 11.016 24.863 1.00 95.69 318 ASN A O 1
ATOM 2498 N N . ARG A 1 319 ? 3.044 11.074 23.694 1.00 95.19 319 ARG A N 1
ATOM 2499 C CA . ARG A 1 319 ? 2.348 11.997 24.610 1.00 95.19 319 ARG A CA 1
ATOM 2500 C C . ARG A 1 319 ? 2.124 11.411 26.004 1.00 95.19 319 ARG A C 1
ATOM 2502 O O . ARG A 1 319 ? 2.243 12.129 26.990 1.00 95.19 319 ARG A O 1
ATOM 2509 N N . ILE A 1 320 ? 1.800 10.119 26.098 1.00 95.75 320 ILE A N 1
ATOM 2510 C CA . ILE A 1 320 ? 1.605 9.423 27.381 1.00 95.75 320 ILE A CA 1
ATOM 2511 C C . ILE A 1 320 ? 2.919 9.361 28.174 1.00 95.75 320 ILE A C 1
ATOM 2513 O O . ILE A 1 320 ? 2.900 9.487 29.397 1.00 95.75 320 ILE A O 1
ATOM 2517 N N . ARG A 1 321 ? 4.048 9.148 27.489 1.00 94.38 321 ARG A N 1
ATOM 2518 C CA . ARG A 1 321 ? 5.359 8.925 28.119 1.00 94.38 321 ARG A CA 1
ATOM 2519 C C . ARG A 1 321 ? 6.090 10.217 28.504 1.00 94.38 321 ARG A C 1
ATOM 2521 O O . ARG A 1 321 ? 6.900 10.156 29.428 1.00 94.38 321 ARG A O 1
ATOM 2528 N N . GLY A 1 322 ? 5.757 11.345 27.871 1.00 84.38 322 GLY A N 1
ATOM 2529 C CA . GLY A 1 322 ? 6.363 12.657 28.128 1.00 84.38 322 GLY A CA 1
ATOM 2530 C C . GLY A 1 322 ? 7.552 12.931 27.226 1.00 84.38 322 GLY A C 1
ATOM 2531 O O . GLY A 1 322 ? 8.656 12.438 27.546 1.00 84.38 322 GLY A O 1
#